Protein AF-A0A7K2NNB6-F1 (afdb_monomer_lite)

pLDDT: mean 84.9, std 12.42, range [44.25, 97.81]

Radius of gyration: 22.97 Å; chains: 1; bounding box: 55×34×64 Å

Sequence (249 aa):
WLRERLGDHRMDVALAAANAAVHGAGQSPTSLVLDGALRVCQLTEAVARGAAFEVVHDRLCVPGRDSLPAVPALRPPPRTSPAQDYAAHASAGSVAGAAATLLVKHDLAEAAEAVLAGSPKAARYGPAAFHAVLSAALSRTGVLVRDPGRLRQLEMVRTVVLHPSALRVPNAGADPWTEDVLDAARRAGLRVVMVEDPALADFTGLADQVVGAHRPLADVVAELRAEGGVVTVVRPLPGDDGSVSAGLL

Structure (mmCIF, N/CA/C/O backbone):
data_AF-A0A7K2NNB6-F1
#
_entry.id   AF-A0A7K2NNB6-F1
#
loop_
_atom_site.group_PDB
_atom_site.id
_atom_site.type_symbol
_atom_site.label_atom_id
_atom_site.label_alt_id
_atom_site.label_comp_id
_atom_site.label_asym_id
_atom_site.label_entity_id
_atom_site.label_seq_id
_atom_site.pdbx_PDB_ins_code
_atom_site.Cartn_x
_atom_site.Cartn_y
_atom_site.Cartn_z
_atom_site.occupancy
_atom_site.B_iso_or_equiv
_atom_site.auth_seq_id
_atom_site.auth_comp_id
_atom_site.auth_asym_id
_atom_site.auth_atom_id
_atom_site.pdbx_PDB_model_num
ATOM 1 N N . TRP A 1 1 ? 3.490 17.894 22.576 1.00 49.22 1 TRP A N 1
ATOM 2 C CA . TRP A 1 1 ? 3.617 18.118 24.030 1.00 49.22 1 TRP A CA 1
ATOM 3 C C . TRP A 1 1 ? 3.680 16.833 24.865 1.00 49.22 1 TRP A C 1
ATOM 5 O O . TRP A 1 1 ? 4.759 16.490 25.321 1.00 49.22 1 TRP A O 1
ATOM 15 N N . LEU A 1 2 ? 2.590 16.068 25.053 1.00 44.25 2 LEU A N 1
ATOM 16 C CA . LEU A 1 2 ? 2.620 14.827 25.864 1.00 44.25 2 LEU A CA 1
ATOM 17 C C . LEU A 1 2 ? 3.478 13.704 25.235 1.00 44.25 2 LEU A C 1
ATOM 19 O O . LEU A 1 2 ? 4.245 13.054 25.940 1.00 44.25 2 LEU A O 1
ATOM 23 N N . ARG A 1 3 ? 3.416 13.520 23.905 1.00 48.62 3 ARG A N 1
ATOM 24 C CA . ARG A 1 3 ? 4.283 12.573 23.161 1.00 48.62 3 ARG A CA 1
ATOM 25 C C . ARG A 1 3 ? 5.771 12.896 23.292 1.00 48.62 3 ARG A C 1
ATOM 27 O O . ARG A 1 3 ? 6.566 12.006 23.555 1.00 48.62 3 ARG A O 1
ATOM 34 N N . GLU A 1 4 ? 6.121 14.177 23.214 1.00 56.75 4 GLU A N 1
ATOM 35 C CA . GLU A 1 4 ? 7.504 14.663 23.352 1.00 56.75 4 GLU A CA 1
ATOM 36 C C . GLU A 1 4 ? 8.072 14.470 24.768 1.00 56.75 4 GLU A C 1
ATOM 38 O O . GLU A 1 4 ? 9.284 14.456 24.943 1.00 56.75 4 GLU A O 1
ATOM 43 N N . ARG A 1 5 ? 7.214 14.317 25.788 1.00 57.97 5 ARG A N 1
ATOM 44 C CA . ARG A 1 5 ? 7.626 14.179 27.194 1.00 57.97 5 ARG A CA 1
ATOM 45 C C . ARG A 1 5 ? 7.733 12.720 27.658 1.00 57.97 5 ARG A C 1
ATOM 47 O O . ARG A 1 5 ? 8.521 12.433 28.552 1.00 57.97 5 ARG A O 1
ATOM 54 N N . LEU A 1 6 ? 6.925 11.816 27.093 1.00 60.25 6 LEU A N 1
ATOM 55 C CA . LEU A 1 6 ? 6.843 10.407 27.513 1.00 60.25 6 LEU A CA 1
ATOM 56 C C . LEU A 1 6 ? 7.531 9.422 26.555 1.00 60.25 6 LEU A C 1
ATOM 58 O O . LEU A 1 6 ? 7.876 8.325 26.990 1.00 60.25 6 LEU A O 1
ATOM 62 N N . GLY A 1 7 ? 7.771 9.800 25.297 1.00 64.31 7 GLY A N 1
ATOM 63 C CA . GLY A 1 7 ? 8.268 8.896 24.257 1.00 64.31 7 GLY A CA 1
ATOM 64 C C . GLY A 1 7 ? 7.156 8.026 23.658 1.00 64.31 7 GLY A C 1
ATOM 65 O O . GLY A 1 7 ? 6.207 7.643 24.350 1.00 64.31 7 GLY A O 1
ATOM 66 N N . ASP A 1 8 ? 7.271 7.713 22.364 1.00 66.31 8 ASP A N 1
ATOM 67 C CA . ASP A 1 8 ? 6.193 7.105 21.567 1.00 66.31 8 ASP A CA 1
ATOM 68 C C . ASP A 1 8 ? 5.672 5.785 22.154 1.00 66.31 8 ASP A C 1
ATOM 70 O O . ASP A 1 8 ? 4.466 5.618 22.325 1.00 66.31 8 ASP A O 1
ATOM 74 N N . HIS A 1 9 ? 6.560 4.889 22.595 1.00 59.50 9 HIS A N 1
ATOM 75 C CA . HIS A 1 9 ? 6.151 3.601 23.169 1.00 59.50 9 HIS A CA 1
ATOM 76 C C . HIS A 1 9 ? 5.400 3.714 24.501 1.00 59.50 9 HIS A C 1
ATOM 78 O O . HIS A 1 9 ? 4.474 2.946 24.754 1.00 59.50 9 HIS A O 1
ATOM 84 N N . ARG A 1 10 ? 5.755 4.671 25.368 1.00 58.09 10 ARG A N 1
ATOM 85 C CA . ARG A 1 10 ? 5.041 4.867 26.643 1.00 58.09 10 ARG A CA 1
ATOM 86 C C . ARG A 1 10 ? 3.699 5.551 26.425 1.00 58.09 10 ARG A C 1
ATOM 88 O O . ARG A 1 10 ? 2.753 5.273 27.158 1.00 58.09 10 ARG A O 1
ATOM 95 N N . MET A 1 11 ? 3.608 6.410 25.411 1.00 66.88 11 MET A N 1
ATOM 96 C CA . MET A 1 11 ? 2.342 7.007 25.003 1.00 66.88 11 MET A CA 1
ATOM 97 C C . MET A 1 11 ? 1.376 5.952 24.465 1.00 66.88 11 MET A C 1
ATOM 99 O O . MET A 1 11 ? 0.204 5.980 24.829 1.00 66.88 11 MET A O 1
ATOM 103 N N . ASP A 1 12 ? 1.859 5.004 23.661 1.00 69.00 12 ASP A N 1
ATOM 104 C CA . ASP A 1 12 ? 1.033 3.906 23.149 1.00 69.00 12 ASP A CA 1
ATOM 105 C C . ASP A 1 12 ? 0.466 3.043 24.284 1.00 69.00 12 ASP A C 1
ATOM 107 O O . ASP A 1 12 ? -0.724 2.726 24.282 1.00 69.00 12 ASP A O 1
ATOM 111 N N . VAL A 1 13 ? 1.275 2.732 25.302 1.00 74.19 13 VAL A N 1
ATOM 112 C CA . VAL A 1 13 ? 0.822 1.977 26.484 1.00 74.19 13 VAL A CA 1
ATOM 113 C C . VAL A 1 13 ? -0.168 2.784 27.329 1.00 74.19 13 VAL A C 1
ATOM 115 O O . VAL A 1 13 ? -1.187 2.246 27.761 1.00 74.19 13 VAL A O 1
ATOM 118 N N . ALA A 1 14 ? 0.084 4.078 27.541 1.00 72.44 14 ALA A N 1
ATOM 119 C CA . ALA A 1 14 ? -0.824 4.949 28.289 1.00 72.44 14 ALA A CA 1
ATOM 120 C C . ALA A 1 14 ? -2.175 5.117 27.576 1.00 72.44 14 ALA A C 1
ATOM 122 O O . ALA A 1 14 ? -3.224 5.070 28.217 1.00 72.44 14 ALA A O 1
ATOM 123 N N . LEU A 1 15 ? -2.159 5.255 26.248 1.00 68.50 15 LEU A N 1
ATOM 124 C CA . LEU A 1 15 ? -3.366 5.299 25.431 1.00 68.50 15 LEU A CA 1
ATOM 125 C C . LEU A 1 15 ? -4.112 3.969 25.477 1.00 68.50 15 LEU A C 1
ATOM 127 O O . LEU A 1 15 ? -5.324 3.988 25.648 1.00 68.50 15 LEU A O 1
ATOM 131 N N . ALA A 1 16 ? -3.417 2.831 25.394 1.00 69.38 16 ALA A N 1
ATOM 132 C CA . ALA A 1 16 ? -4.039 1.514 25.507 1.00 69.38 16 ALA A CA 1
ATOM 133 C C . ALA A 1 16 ? -4.717 1.312 26.874 1.00 69.38 16 ALA A C 1
ATOM 135 O O . ALA A 1 16 ? -5.866 0.876 26.927 1.00 69.38 16 ALA A O 1
ATOM 136 N N . ALA A 1 17 ? -4.055 1.697 27.971 1.00 70.44 17 ALA A N 1
ATOM 137 C CA . ALA A 1 17 ? -4.613 1.617 29.321 1.00 70.44 17 ALA A CA 1
ATOM 138 C C . ALA A 1 17 ? -5.817 2.555 29.514 1.00 70.44 17 ALA A C 1
ATOM 140 O O . ALA A 1 17 ? -6.830 2.151 30.084 1.00 70.44 17 ALA A O 1
ATOM 141 N N . ALA A 1 18 ? -5.744 3.783 28.993 1.00 63.06 18 ALA A N 1
ATOM 142 C CA . ALA A 1 18 ? -6.854 4.730 29.030 1.00 63.06 18 ALA A CA 1
ATOM 143 C C . ALA A 1 18 ? -8.051 4.234 28.206 1.00 63.06 18 ALA A C 1
ATOM 145 O O . ALA A 1 18 ? -9.183 4.278 28.680 1.00 63.06 18 ALA A O 1
ATOM 146 N N . ASN A 1 19 ? -7.810 3.699 27.006 1.00 57.44 19 ASN A N 1
ATOM 147 C CA . ASN A 1 19 ? -8.861 3.141 26.157 1.00 57.44 19 ASN A CA 1
ATOM 148 C C . ASN A 1 19 ? -9.513 1.918 26.819 1.00 57.44 19 ASN A C 1
ATOM 150 O O . ASN A 1 19 ? -10.733 1.776 26.786 1.00 57.44 19 ASN A O 1
ATOM 154 N N . ALA A 1 20 ? -8.716 1.068 27.473 1.00 63.06 20 ALA A N 1
ATOM 155 C CA . ALA A 1 20 ? -9.208 -0.072 28.237 1.00 63.06 20 ALA A CA 1
ATOM 156 C C . ALA A 1 20 ? -10.061 0.358 29.443 1.00 63.06 20 ALA A C 1
ATOM 158 O O . ALA A 1 20 ? -11.124 -0.216 29.664 1.00 63.06 20 ALA A O 1
ATOM 159 N N . ALA A 1 21 ? -9.651 1.393 30.184 1.00 60.28 21 ALA A N 1
ATOM 160 C CA . ALA A 1 21 ? -10.412 1.921 31.318 1.00 60.28 21 ALA A CA 1
ATOM 161 C C . ALA A 1 21 ? -11.734 2.577 30.879 1.00 60.28 21 ALA A C 1
ATOM 163 O O . ALA A 1 21 ? -12.785 2.302 31.458 1.00 60.28 21 ALA A O 1
ATOM 164 N N . VAL A 1 22 ? -11.702 3.386 29.815 1.00 55.72 22 VAL A N 1
ATOM 165 C CA . VAL A 1 22 ? -12.897 4.037 29.253 1.00 55.72 22 VAL A CA 1
ATOM 166 C C . VAL A 1 22 ? -13.879 3.001 28.695 1.00 55.72 22 VAL A C 1
ATOM 168 O O . VAL A 1 22 ? -15.083 3.117 28.911 1.00 55.72 22 VAL A O 1
ATOM 171 N N . HIS A 1 23 ? -13.391 1.948 28.033 1.00 52.94 23 HIS A N 1
ATOM 172 C CA . HIS A 1 23 ? -14.255 0.894 27.493 1.00 52.94 23 HIS A CA 1
ATOM 173 C C . HIS A 1 23 ? -14.711 -0.140 28.531 1.00 52.94 23 HIS A C 1
ATOM 175 O O . HIS A 1 23 ? -15.787 -0.713 28.366 1.00 52.94 23 HIS A O 1
ATOM 181 N N . GLY A 1 24 ? -13.953 -0.339 29.612 1.00 49.62 24 GLY A N 1
ATOM 182 C CA . GLY A 1 24 ? -14.358 -1.168 30.749 1.00 49.62 24 GLY A CA 1
ATOM 183 C C . GLY A 1 24 ? -15.506 -0.557 31.558 1.00 49.62 24 GLY A C 1
ATOM 184 O O . GLY A 1 24 ? -16.368 -1.287 32.036 1.00 49.62 24 GLY A O 1
ATOM 185 N N . ALA A 1 25 ? -15.565 0.774 31.659 1.00 52.28 25 ALA A N 1
ATOM 186 C CA . ALA A 1 25 ? -16.627 1.479 32.379 1.00 52.28 25 ALA A CA 1
ATOM 187 C C . ALA A 1 25 ? -17.938 1.625 31.575 1.00 52.28 25 ALA A C 1
ATOM 189 O O . ALA A 1 25 ? -19.004 1.743 32.169 1.00 52.28 25 ALA A O 1
ATOM 190 N N . GLY A 1 26 ? -17.874 1.602 30.237 1.00 48.91 26 GLY A N 1
ATOM 191 C CA . GLY A 1 26 ? -19.004 1.925 29.352 1.00 48.91 26 GLY A CA 1
ATOM 192 C C . GLY A 1 26 ? -19.782 0.744 28.757 1.00 48.91 26 GLY A C 1
ATOM 193 O O . GLY A 1 26 ? -20.484 0.951 27.777 1.00 48.91 26 GLY A O 1
ATOM 194 N N . GLN A 1 27 ? -19.606 -0.492 29.248 1.00 51.22 27 GLN A N 1
ATOM 195 C CA . GLN A 1 27 ? -20.309 -1.700 28.758 1.00 51.22 27 GLN A CA 1
ATOM 196 C C . GLN A 1 27 ? -20.383 -1.861 27.216 1.00 51.22 27 GLN A C 1
ATOM 198 O O . GLN A 1 27 ? -21.361 -2.377 26.682 1.00 51.22 27 GLN A O 1
ATOM 203 N N . SER A 1 28 ? -19.339 -1.482 26.468 1.00 58.56 28 SER A N 1
ATOM 204 C CA . SER A 1 28 ? -19.284 -1.698 25.009 1.00 58.56 28 SER A CA 1
ATOM 205 C C . SER A 1 28 ? -18.113 -2.613 24.613 1.00 58.56 28 SER A C 1
ATOM 207 O O . SER A 1 28 ? -17.121 -2.149 24.049 1.00 58.56 28 SER A O 1
ATOM 209 N N . PRO A 1 29 ? -18.206 -3.939 24.862 1.00 65.12 29 PRO A N 1
ATOM 210 C CA . PRO A 1 29 ? -17.119 -4.897 24.606 1.00 65.12 29 PRO A CA 1
ATOM 211 C C . PRO A 1 29 ? -16.657 -4.919 23.142 1.00 65.12 29 PRO A C 1
ATOM 213 O O . PRO A 1 29 ? -15.532 -5.312 22.840 1.00 65.12 29 PRO A O 1
ATOM 216 N N . THR A 1 30 ? -17.496 -4.450 22.219 1.00 69.25 30 THR A N 1
ATOM 217 C CA . THR A 1 30 ? -17.216 -4.421 20.784 1.00 69.25 30 THR A CA 1
ATOM 218 C C . THR A 1 30 ? -15.970 -3.609 20.428 1.00 69.25 30 THR A C 1
ATOM 220 O O . THR A 1 30 ? -15.238 -4.010 19.531 1.00 69.25 30 THR A O 1
ATOM 223 N N . SER A 1 31 ? -15.682 -2.489 21.101 1.00 73.06 31 SER A N 1
ATOM 224 C CA . SER A 1 31 ? -14.473 -1.699 20.797 1.00 73.06 31 SER A CA 1
ATOM 225 C C . SER A 1 31 ? -13.192 -2.402 21.240 1.00 73.06 31 SER A C 1
ATOM 227 O O . SER A 1 31 ? -12.202 -2.357 20.516 1.00 73.06 31 SER A O 1
ATOM 229 N N . LEU A 1 32 ? -13.222 -3.090 22.385 1.00 78.06 32 LEU A N 1
ATOM 230 C CA . LEU A 1 32 ? -12.102 -3.896 22.873 1.00 78.06 32 LEU A CA 1
ATOM 231 C C . LEU A 1 32 ? -11.835 -5.082 21.946 1.00 78.06 32 LEU A C 1
ATOM 233 O O . LEU A 1 32 ? -10.686 -5.347 21.608 1.00 78.06 32 LEU A O 1
ATOM 237 N N . VAL A 1 33 ? -12.892 -5.757 21.487 1.00 82.75 33 VAL A N 1
ATOM 238 C CA . VAL A 1 33 ? -12.779 -6.844 20.505 1.00 82.75 33 VAL A CA 1
ATOM 239 C C . VAL A 1 33 ? -12.209 -6.326 19.183 1.00 82.75 33 VAL A C 1
ATOM 241 O O . VAL A 1 33 ? -11.309 -6.951 18.629 1.00 82.75 33 VAL A O 1
ATOM 244 N N . LEU A 1 34 ? -12.679 -5.174 18.692 1.00 84.50 34 LEU A N 1
ATOM 245 C CA . LEU A 1 34 ? -12.160 -4.555 17.468 1.00 84.50 34 LEU A CA 1
ATOM 246 C C . LEU A 1 34 ? -10.692 -4.138 17.599 1.00 84.50 34 LEU A C 1
ATOM 248 O O . LEU A 1 34 ? -9.916 -4.359 16.670 1.00 84.50 34 LEU A O 1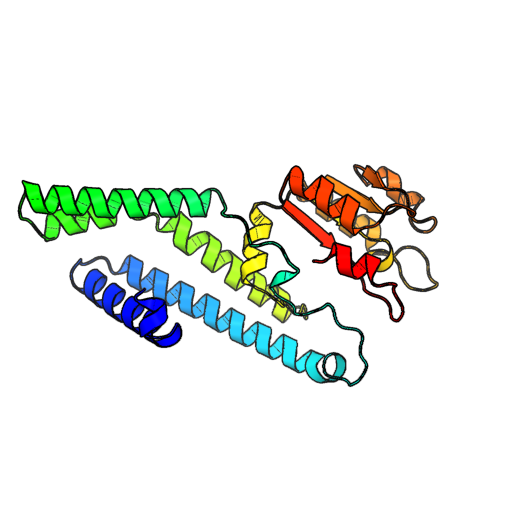
ATOM 252 N N . ASP A 1 35 ? -10.296 -3.560 18.735 1.00 86.25 35 ASP A N 1
ATOM 253 C CA . ASP A 1 35 ? -8.897 -3.210 18.976 1.00 86.25 35 ASP A CA 1
ATOM 254 C C . ASP A 1 35 ? -8.025 -4.464 19.071 1.00 86.25 35 ASP A C 1
ATOM 256 O O . ASP A 1 35 ? -7.031 -4.561 18.357 1.00 86.25 35 ASP A O 1
ATOM 260 N N . GLY A 1 36 ? -8.445 -5.472 19.841 1.00 88.12 36 GLY A N 1
ATOM 261 C CA . GLY A 1 36 ? -7.751 -6.756 19.929 1.00 88.12 36 GLY A CA 1
ATOM 262 C C . GLY A 1 36 ? -7.573 -7.416 18.560 1.00 88.12 36 GLY A C 1
ATOM 263 O O . GLY A 1 36 ? -6.461 -7.805 18.203 1.00 88.12 36 GLY A O 1
ATOM 264 N N . ALA A 1 37 ? -8.633 -7.466 17.749 1.00 89.19 37 ALA A N 1
ATOM 265 C CA . ALA A 1 37 ? -8.575 -7.988 16.386 1.00 89.19 37 ALA A CA 1
ATOM 266 C C . ALA A 1 37 ? -7.593 -7.195 15.508 1.00 89.19 37 ALA A C 1
ATOM 268 O O . ALA A 1 37 ? -6.752 -7.788 14.829 1.00 89.19 37 ALA A O 1
ATOM 269 N N . LEU A 1 38 ? -7.631 -5.860 15.564 1.00 91.56 38 LEU A N 1
ATOM 270 C CA . LEU A 1 38 ? -6.689 -5.017 14.829 1.00 91.56 38 LEU A CA 1
ATOM 271 C C . LEU A 1 38 ? -5.238 -5.260 15.275 1.00 91.56 38 LEU A C 1
ATOM 273 O O . LEU A 1 38 ? -4.349 -5.331 14.425 1.00 91.56 38 LEU A O 1
ATOM 277 N N . ARG A 1 39 ? -4.982 -5.425 16.580 1.00 94.56 39 ARG A N 1
ATOM 278 C CA . ARG A 1 39 ? -3.638 -5.733 17.099 1.00 94.56 39 ARG A CA 1
ATOM 279 C C . ARG A 1 39 ? -3.140 -7.088 16.625 1.00 94.56 39 ARG A C 1
ATOM 281 O O . ARG A 1 39 ? -1.973 -7.194 16.262 1.00 94.56 39 ARG A O 1
ATOM 288 N N . VAL A 1 40 ? -4.012 -8.091 16.537 1.00 92.62 40 VAL A N 1
ATOM 289 C CA . VAL A 1 40 ? -3.672 -9.393 15.944 1.00 92.62 40 VAL A CA 1
ATOM 290 C C . VAL A 1 40 ? -3.311 -9.249 14.462 1.00 92.62 40 VAL A C 1
ATOM 292 O O . VAL A 1 40 ? -2.296 -9.803 14.030 1.00 92.62 40 VAL A O 1
ATOM 295 N N . CYS A 1 41 ? -4.070 -8.470 13.682 1.00 93.56 41 CYS A N 1
ATOM 296 C CA . CYS A 1 41 ? -3.731 -8.199 12.280 1.00 93.56 41 CYS A CA 1
ATOM 297 C C . CYS A 1 41 ? -2.362 -7.515 12.147 1.00 93.56 41 CYS A C 1
ATOM 299 O O . CYS A 1 41 ? -1.541 -7.950 11.344 1.00 93.56 41 CYS A O 1
ATOM 301 N N . GLN A 1 42 ? -2.090 -6.490 12.958 1.00 95.50 42 GLN A N 1
ATOM 302 C CA . GLN A 1 42 ? -0.815 -5.760 12.952 1.00 95.50 42 GLN A CA 1
ATOM 303 C C . GLN A 1 42 ? 0.366 -6.624 13.407 1.00 95.50 42 GLN A C 1
ATOM 305 O O . GLN A 1 42 ? 1.462 -6.507 12.861 1.00 95.50 42 GLN A O 1
ATOM 310 N N . LEU A 1 43 ? 0.155 -7.512 14.381 1.00 96.81 43 LEU A N 1
ATOM 311 C CA . LEU A 1 43 ? 1.166 -8.478 14.802 1.00 96.81 43 LEU A CA 1
ATOM 312 C C . LEU A 1 43 ? 1.480 -9.461 13.669 1.00 96.81 43 LEU A C 1
ATOM 314 O O . LEU A 1 43 ? 2.644 -9.668 13.338 1.00 96.81 43 LEU A O 1
ATOM 318 N N . THR A 1 44 ? 0.444 -10.014 13.035 1.00 95.12 44 THR A N 1
ATOM 319 C CA . THR A 1 44 ? 0.586 -10.929 11.890 1.00 95.12 44 THR A CA 1
ATOM 320 C C . THR A 1 44 ? 1.333 -10.259 10.741 1.00 95.12 44 THR A C 1
ATOM 322 O O . THR A 1 44 ? 2.216 -10.857 10.130 1.00 95.12 44 THR A O 1
ATOM 325 N N . GLU A 1 45 ? 1.006 -8.999 10.466 1.00 96.94 45 GLU A N 1
ATOM 326 C CA . GLU A 1 45 ? 1.707 -8.169 9.496 1.00 96.94 45 GLU A CA 1
ATOM 327 C C . GLU A 1 45 ? 3.189 -8.000 9.844 1.00 96.94 45 GLU A C 1
ATOM 329 O O . GLU A 1 45 ? 4.051 -8.223 8.995 1.00 96.94 45 GLU A O 1
ATOM 334 N N . ALA A 1 46 ? 3.498 -7.623 11.086 1.00 96.88 46 ALA A N 1
ATOM 335 C CA . ALA A 1 46 ? 4.871 -7.416 11.528 1.00 96.88 46 ALA A CA 1
ATOM 336 C C . ALA A 1 46 ? 5.711 -8.696 11.416 1.00 96.88 46 ALA A C 1
ATOM 338 O O . ALA A 1 46 ? 6.832 -8.639 10.911 1.00 96.88 46 ALA A O 1
ATOM 339 N N . VAL A 1 47 ? 5.147 -9.842 11.810 1.00 97.75 47 VAL A N 1
ATOM 340 C CA . VAL A 1 47 ? 5.794 -11.156 11.689 1.00 97.75 47 VAL A CA 1
ATOM 341 C C . VAL A 1 47 ? 6.030 -11.519 10.223 1.00 97.75 47 VAL A C 1
ATOM 343 O O . VAL A 1 47 ? 7.146 -11.880 9.859 1.00 97.75 47 VAL A O 1
ATOM 346 N N . ALA A 1 48 ? 5.016 -11.383 9.362 1.00 97.19 48 ALA A N 1
ATOM 347 C CA . ALA A 1 48 ? 5.140 -11.707 7.940 1.00 97.19 48 ALA A CA 1
ATOM 348 C C . ALA A 1 48 ? 6.200 -10.841 7.244 1.00 97.19 48 ALA A C 1
ATOM 350 O O . ALA A 1 48 ? 6.996 -11.349 6.457 1.00 97.19 48 ALA A O 1
ATOM 351 N N . ARG A 1 49 ? 6.245 -9.543 7.560 1.00 96.69 49 ARG A N 1
ATOM 352 C CA . ARG A 1 49 ? 7.230 -8.608 7.006 1.00 96.69 49 ARG A CA 1
ATOM 353 C C . ARG A 1 49 ? 8.645 -8.906 7.496 1.00 96.69 49 ARG A C 1
ATOM 355 O O . ARG A 1 49 ? 9.577 -8.829 6.704 1.00 96.69 49 ARG A O 1
ATOM 362 N N . GLY A 1 50 ? 8.794 -9.257 8.775 1.00 96.81 50 GLY A N 1
ATOM 363 C CA . GLY A 1 50 ? 10.068 -9.699 9.343 1.00 96.81 50 GLY A CA 1
ATOM 364 C C . GLY A 1 50 ? 10.587 -10.948 8.634 1.00 96.81 50 GLY A C 1
ATOM 365 O O . GLY A 1 50 ? 11.708 -10.945 8.144 1.00 96.81 50 GLY A O 1
ATOM 366 N N . ALA A 1 51 ? 9.737 -11.963 8.464 1.00 96.62 51 ALA A N 1
ATOM 367 C CA . ALA A 1 51 ? 10.091 -13.174 7.725 1.00 96.62 51 ALA A CA 1
ATOM 368 C C . ALA A 1 51 ? 10.460 -12.884 6.258 1.00 96.62 51 ALA A C 1
ATOM 370 O O . ALA A 1 51 ? 11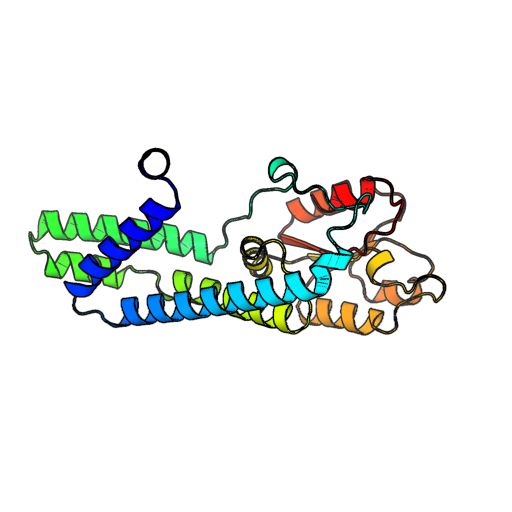.449 -13.413 5.756 1.00 96.62 51 ALA A O 1
ATOM 371 N N . ALA A 1 52 ? 9.708 -12.014 5.576 1.00 96.56 52 ALA A N 1
ATOM 372 C CA . ALA A 1 52 ? 10.029 -11.605 4.211 1.00 96.56 52 ALA A CA 1
ATOM 373 C C . ALA A 1 52 ? 11.382 -10.884 4.128 1.00 96.56 52 ALA A C 1
ATOM 375 O O . ALA A 1 52 ? 12.124 -11.104 3.175 1.00 96.56 52 ALA A O 1
ATOM 376 N N . PHE A 1 53 ? 11.708 -10.046 5.117 1.00 95.81 53 PHE A N 1
ATOM 377 C CA . PHE A 1 53 ? 13.001 -9.376 5.200 1.00 95.81 53 PHE A CA 1
ATOM 378 C C . PHE A 1 53 ? 14.144 -10.363 5.427 1.00 95.81 53 PHE A C 1
ATOM 380 O O . PHE A 1 53 ? 15.112 -10.299 4.682 1.00 95.81 53 PHE A O 1
ATOM 387 N N . GLU A 1 54 ? 14.014 -11.302 6.367 1.00 96.69 54 GLU A N 1
ATOM 388 C CA . GLU A 1 54 ? 15.030 -12.335 6.628 1.00 96.69 54 GLU A CA 1
ATOM 389 C C . GLU A 1 54 ? 15.388 -13.123 5.359 1.00 96.69 54 GLU A C 1
ATOM 391 O O . GLU A 1 54 ? 16.560 -13.309 5.047 1.00 96.69 54 GLU A O 1
ATOM 396 N N . VAL A 1 55 ? 14.392 -13.494 4.545 1.00 95.94 55 VAL A N 1
ATOM 397 C CA . VAL A 1 55 ? 14.609 -14.223 3.278 1.00 95.94 55 VAL A CA 1
ATOM 398 C C . VAL A 1 55 ? 15.478 -13.444 2.282 1.00 95.94 55 VAL A C 1
ATOM 400 O O . VAL A 1 55 ? 16.213 -14.043 1.494 1.00 95.94 55 VAL A O 1
ATOM 403 N N . VAL A 1 56 ? 15.385 -12.114 2.274 1.00 93.38 56 VAL A N 1
ATOM 404 C CA . VAL A 1 56 ? 16.117 -11.258 1.326 1.00 93.38 56 VAL A CA 1
ATOM 405 C C . VAL A 1 56 ? 17.274 -10.497 1.972 1.00 93.38 56 VAL A C 1
ATOM 407 O O . VAL A 1 56 ? 17.996 -9.804 1.254 1.00 93.38 56 VAL A O 1
ATOM 410 N N . HIS A 1 57 ? 17.470 -10.628 3.286 1.00 93.19 57 HIS A N 1
ATOM 411 C CA . HIS A 1 57 ? 18.415 -9.850 4.085 1.00 93.19 57 HIS A CA 1
ATOM 412 C C . HIS A 1 57 ? 19.814 -9.901 3.479 1.00 93.19 57 HIS A C 1
ATOM 414 O O . HIS A 1 57 ? 20.368 -8.863 3.126 1.00 93.19 57 HIS A O 1
ATOM 420 N N . ASP A 1 58 ? 20.328 -11.102 3.224 1.00 92.81 58 ASP A N 1
ATOM 421 C CA . ASP A 1 58 ? 21.689 -11.301 2.712 1.00 92.81 58 ASP A CA 1
ATOM 422 C C . ASP A 1 58 ? 21.880 -10.803 1.277 1.00 92.81 58 ASP A C 1
ATOM 424 O O . ASP A 1 58 ? 23.004 -10.650 0.814 1.00 92.81 58 ASP A O 1
ATOM 428 N N . ARG A 1 59 ? 20.791 -10.528 0.551 1.00 89.31 59 ARG A N 1
ATOM 429 C CA . ARG A 1 59 ? 20.842 -9.905 -0.779 1.00 89.31 59 ARG A CA 1
ATOM 430 C C . ARG A 1 59 ? 20.757 -8.386 -0.699 1.00 89.31 59 ARG A C 1
ATOM 432 O O . ARG A 1 59 ? 21.265 -7.702 -1.587 1.00 89.31 59 ARG A O 1
ATOM 439 N N . LEU A 1 60 ? 20.058 -7.853 0.302 1.00 87.81 60 LEU A N 1
ATOM 440 C CA . LEU A 1 60 ? 19.831 -6.417 0.470 1.00 87.81 60 LEU A CA 1
ATOM 441 C C . LEU A 1 60 ? 20.937 -5.745 1.287 1.00 87.81 60 LEU A C 1
ATOM 443 O O . LEU A 1 60 ? 21.345 -4.638 0.952 1.00 87.81 60 LEU A O 1
ATOM 447 N N . CYS A 1 61 ? 21.433 -6.408 2.326 1.00 89.00 61 CYS A N 1
ATOM 448 C CA . CYS A 1 61 ? 22.392 -5.879 3.292 1.00 89.00 61 CYS A CA 1
ATOM 449 C C . CYS A 1 61 ? 23.845 -6.185 2.895 1.00 89.00 61 CYS A C 1
ATOM 451 O O . CYS A 1 61 ? 24.663 -6.532 3.745 1.00 89.00 61 CYS A O 1
ATOM 453 N N . VAL A 1 62 ? 24.174 -6.069 1.604 1.00 89.25 62 VAL A N 1
ATOM 454 C CA . VAL A 1 62 ? 25.547 -6.259 1.110 1.00 89.25 62 VAL A CA 1
ATOM 455 C C . VAL A 1 62 ? 26.252 -4.913 0.911 1.00 89.25 62 VAL A C 1
ATOM 457 O O . VAL A 1 62 ? 25.622 -3.958 0.441 1.00 89.25 62 VAL A O 1
ATOM 460 N N . PRO A 1 63 ? 27.552 -4.807 1.246 1.00 86.12 63 PRO A N 1
ATOM 461 C CA . PRO A 1 63 ? 28.317 -3.587 1.015 1.00 86.12 63 PRO A CA 1
ATOM 462 C C . PRO A 1 63 ? 28.294 -3.166 -0.457 1.00 86.12 63 PRO A C 1
ATOM 464 O O . PRO A 1 63 ? 28.401 -4.004 -1.349 1.00 86.12 63 PRO A O 1
ATOM 467 N N . GLY A 1 64 ? 28.174 -1.861 -0.709 1.00 77.44 64 GLY A N 1
ATOM 468 C CA . GLY A 1 64 ? 28.230 -1.300 -2.064 1.00 77.44 64 GLY A CA 1
ATOM 469 C C . GLY A 1 64 ? 26.988 -1.544 -2.928 1.00 77.44 64 GLY A C 1
ATOM 470 O O . GLY A 1 64 ? 27.007 -1.198 -4.103 1.00 77.44 64 GLY A O 1
ATOM 471 N N . ARG A 1 65 ? 25.904 -2.115 -2.381 1.00 80.50 65 ARG A N 1
ATOM 472 C CA . ARG A 1 65 ? 24.632 -2.217 -3.103 1.00 80.50 65 ARG A CA 1
ATOM 473 C C . ARG A 1 65 ? 23.953 -0.854 -3.210 1.00 80.50 65 ARG A C 1
ATOM 475 O O . ARG A 1 65 ? 23.563 -0.277 -2.190 1.00 80.50 65 ARG A O 1
ATOM 482 N N . ASP A 1 66 ? 23.677 -0.434 -4.441 1.00 73.69 66 ASP A N 1
ATOM 483 C CA . ASP A 1 66 ? 22.804 0.705 -4.716 1.00 73.69 66 ASP A CA 1
ATOM 484 C C . ASP A 1 66 ? 21.435 0.491 -4.063 1.00 73.69 66 ASP A C 1
ATOM 486 O O . ASP A 1 66 ? 20.702 -0.469 -4.331 1.00 73.69 66 ASP A O 1
ATOM 490 N N . SER A 1 67 ? 21.108 1.387 -3.141 1.00 73.31 67 SER A N 1
ATOM 491 C CA . SER A 1 67 ? 19.862 1.373 -2.389 1.00 73.31 67 SER A CA 1
ATOM 492 C C . SER A 1 67 ? 19.169 2.709 -2.559 1.00 73.31 67 SER A C 1
ATOM 494 O O . SER A 1 67 ? 19.808 3.759 -2.551 1.00 73.31 67 SER A O 1
ATOM 496 N N . LEU A 1 68 ? 17.840 2.679 -2.665 1.00 72.31 68 LEU A N 1
ATOM 497 C CA . LEU A 1 68 ? 17.063 3.912 -2.647 1.00 72.31 68 LEU A CA 1
ATOM 498 C C . LEU A 1 68 ? 17.323 4.643 -1.319 1.00 72.31 68 LEU A C 1
ATOM 500 O O . LEU A 1 68 ? 17.247 3.993 -0.265 1.00 72.31 68 LEU A O 1
ATOM 504 N N . PRO A 1 69 ? 17.621 5.957 -1.346 1.00 63.12 69 PRO A N 1
ATOM 505 C CA . PRO A 1 69 ? 17.906 6.721 -0.142 1.00 63.12 69 PRO A CA 1
ATOM 506 C C . PRO A 1 69 ? 16.792 6.525 0.884 1.00 63.12 69 PRO A C 1
ATOM 508 O O . PRO A 1 69 ? 15.624 6.802 0.622 1.00 63.12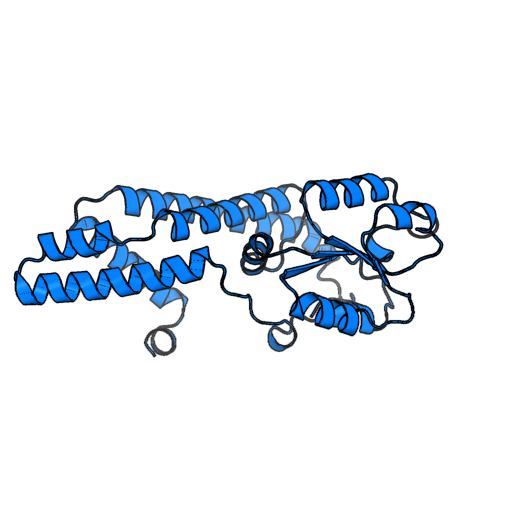 69 PRO A O 1
ATOM 511 N N . ALA A 1 70 ? 17.149 6.062 2.081 1.00 58.91 70 ALA A N 1
ATOM 512 C CA . ALA A 1 70 ? 16.208 5.910 3.187 1.00 58.91 70 ALA A CA 1
ATOM 513 C C . ALA A 1 70 ? 15.928 7.246 3.897 1.00 58.91 70 ALA A C 1
ATOM 515 O O . ALA A 1 70 ? 15.548 7.241 5.062 1.00 58.91 70 ALA A O 1
ATOM 516 N N . VAL A 1 71 ? 16.165 8.384 3.235 1.00 60.56 71 VAL A N 1
ATOM 517 C CA . VAL A 1 71 ? 16.047 9.712 3.839 1.00 60.56 71 VAL A CA 1
ATOM 518 C C . VAL A 1 71 ? 14.563 10.089 3.867 1.00 60.56 71 VAL A C 1
ATOM 520 O O . VAL A 1 71 ? 13.999 10.394 2.815 1.00 60.56 71 VAL A O 1
ATOM 523 N N . PRO A 1 72 ? 13.897 10.104 5.037 1.00 57.22 72 PRO A N 1
ATOM 524 C CA . PRO A 1 72 ? 12.458 10.359 5.102 1.00 57.22 72 PRO A CA 1
ATOM 525 C C . PRO A 1 72 ? 12.084 11.757 4.590 1.00 57.22 72 PRO A C 1
ATOM 527 O O . PRO A 1 72 ? 10.987 11.939 4.078 1.00 57.22 72 PRO A O 1
ATOM 530 N N . ALA A 1 73 ? 13.013 12.718 4.679 1.00 57.88 73 ALA A N 1
ATOM 531 C CA . ALA A 1 73 ? 12.837 14.091 4.204 1.00 57.88 73 ALA A CA 1
ATOM 532 C C . ALA A 1 73 ? 12.728 14.215 2.675 1.00 57.88 73 ALA A C 1
ATOM 534 O O . ALA A 1 73 ? 12.217 15.216 2.185 1.00 57.88 73 ALA A O 1
ATOM 535 N N . LEU A 1 74 ? 13.195 13.211 1.927 1.00 67.38 74 LEU A N 1
ATOM 536 C CA . LEU A 1 74 ? 13.145 13.214 0.467 1.00 67.38 74 LEU A CA 1
ATOM 537 C C . LEU A 1 74 ? 11.782 12.761 -0.074 1.00 67.38 74 LEU A C 1
ATOM 539 O O . LEU A 1 74 ? 11.455 13.092 -1.205 1.00 67.38 74 LEU A O 1
ATOM 543 N N . ARG A 1 75 ? 10.965 12.050 0.719 1.00 73.62 75 ARG A N 1
ATOM 544 C CA . ARG A 1 75 ? 9.670 11.532 0.264 1.00 73.62 75 ARG A CA 1
ATOM 545 C C . ARG A 1 75 ? 8.507 12.330 0.855 1.00 73.62 75 ARG A C 1
ATOM 547 O O . ARG A 1 75 ? 8.414 12.409 2.081 1.00 73.62 75 ARG A O 1
ATOM 554 N N . PRO A 1 76 ? 7.547 12.827 0.051 1.00 77.38 76 PRO A N 1
ATOM 555 C CA . PRO A 1 76 ? 6.433 13.600 0.575 1.00 77.38 76 PRO A CA 1
ATOM 556 C C . PRO A 1 76 ? 5.632 12.881 1.658 1.00 77.38 76 PRO A C 1
ATOM 558 O O . PRO A 1 76 ? 5.509 11.638 1.637 1.00 77.38 76 PRO A O 1
ATOM 561 N N . PRO A 1 77 ? 5.085 13.661 2.609 1.00 81.06 77 PRO A N 1
ATOM 562 C CA . PRO A 1 77 ? 4.268 13.116 3.674 1.00 81.06 77 PRO A CA 1
ATOM 563 C C . PRO A 1 77 ? 3.044 12.398 3.082 1.00 81.06 77 PRO A C 1
ATOM 565 O O . PRO A 1 77 ? 2.508 12.833 2.057 1.00 81.06 77 PRO A O 1
ATOM 568 N N . PRO A 1 78 ? 2.597 11.288 3.695 1.00 82.69 78 PRO A N 1
ATOM 569 C CA . PRO A 1 78 ? 1.337 10.656 3.329 1.00 82.69 78 PRO A CA 1
ATOM 570 C C . PRO A 1 78 ? 0.184 11.663 3.408 1.00 82.69 78 PRO A C 1
ATOM 572 O O . PRO A 1 78 ? 0.126 12.475 4.331 1.00 82.69 78 PRO A O 1
ATOM 575 N N . ARG A 1 79 ? -0.739 11.598 2.451 1.00 86.06 79 ARG A N 1
ATOM 576 C CA . ARG A 1 79 ? -1.958 12.408 2.455 1.00 86.06 79 ARG A CA 1
ATOM 577 C C . ARG A 1 79 ? -2.975 11.816 3.419 1.00 86.06 79 ARG A C 1
ATOM 579 O O . ARG A 1 79 ? -2.958 10.609 3.676 1.00 86.06 79 ARG A O 1
ATOM 586 N N . THR A 1 80 ? -3.862 12.658 3.930 1.00 86.94 80 THR A N 1
ATOM 587 C CA . THR A 1 80 ? -5.046 12.195 4.647 1.00 86.94 80 THR A CA 1
ATOM 588 C C . THR A 1 80 ? -6.091 11.723 3.647 1.00 86.94 80 THR A C 1
ATOM 590 O O . THR A 1 80 ? -6.328 12.372 2.628 1.00 86.94 80 THR A O 1
ATOM 593 N N . SER A 1 81 ? -6.684 10.560 3.907 1.00 86.88 81 SER A N 1
ATOM 594 C CA . SER A 1 81 ? -7.793 10.070 3.095 1.00 86.88 81 SER A CA 1
ATOM 595 C C . SER A 1 81 ? -9.136 10.608 3.587 1.00 86.88 81 SER A C 1
ATOM 597 O O . SER A 1 81 ? -9.265 10.946 4.767 1.00 86.88 81 SER A O 1
ATOM 599 N N . PRO A 1 82 ? -10.178 10.633 2.735 1.00 85.56 82 PRO A N 1
ATOM 600 C CA . PRO A 1 82 ? -11.509 11.081 3.144 1.00 85.56 82 PRO A CA 1
ATOM 601 C C . PRO A 1 82 ? -12.054 10.333 4.371 1.00 85.56 82 PRO A C 1
ATOM 603 O O . PRO A 1 82 ? -12.710 10.929 5.224 1.00 85.56 82 PRO A O 1
ATOM 606 N N . ALA A 1 83 ? -11.747 9.037 4.501 1.00 84.88 83 ALA A N 1
ATOM 607 C CA . ALA A 1 83 ? -12.125 8.245 5.668 1.00 84.88 83 ALA A CA 1
ATOM 608 C C . ALA A 1 83 ? -11.395 8.705 6.943 1.00 84.88 83 ALA A C 1
ATOM 610 O O . ALA A 1 83 ? -12.000 8.755 8.016 1.00 84.88 83 ALA A O 1
ATOM 611 N N . GLN A 1 84 ? -10.114 9.075 6.836 1.00 87.62 84 GLN A N 1
ATOM 612 C CA . GLN A 1 84 ? -9.341 9.628 7.950 1.00 87.62 84 GLN A CA 1
ATOM 613 C C . GLN A 1 84 ? -9.833 11.018 8.350 1.00 87.62 84 GLN A C 1
ATOM 615 O O . GLN A 1 84 ? -9.988 11.276 9.545 1.00 87.62 84 GLN A O 1
ATOM 620 N N . ASP A 1 85 ? -10.133 11.878 7.376 1.00 90.06 85 ASP A N 1
ATOM 621 C CA . ASP A 1 85 ? -10.685 13.207 7.631 1.00 90.06 85 ASP A CA 1
ATOM 622 C C . ASP A 1 85 ? -12.050 13.095 8.310 1.00 90.06 85 ASP A C 1
ATOM 624 O O . ASP A 1 85 ? -12.269 13.709 9.356 1.00 90.06 85 ASP A O 1
ATOM 628 N N . TYR A 1 86 ? -12.947 12.245 7.801 1.00 89.19 86 TYR A N 1
ATOM 629 C CA . TYR A 1 86 ? -14.217 11.951 8.465 1.00 89.19 86 TYR A CA 1
ATOM 630 C C . TYR A 1 86 ? -13.999 11.447 9.895 1.00 89.19 86 TYR A C 1
ATOM 632 O O . TYR A 1 86 ? -14.617 11.954 10.831 1.00 89.19 86 TYR A O 1
ATOM 640 N N . ALA A 1 87 ? -13.087 10.491 10.096 1.00 89.50 87 ALA A N 1
ATOM 641 C CA . ALA A 1 87 ? -12.811 9.953 11.420 1.00 89.50 87 ALA A CA 1
ATOM 642 C C . ALA A 1 87 ? -12.272 11.020 12.388 1.00 89.50 87 ALA A C 1
ATOM 644 O O . ALA A 1 87 ? -12.613 10.990 13.574 1.00 89.50 87 ALA A O 1
ATOM 645 N N . ALA A 1 88 ? -11.458 11.966 11.915 1.00 89.06 88 ALA A N 1
ATOM 646 C CA . ALA A 1 88 ? -10.963 13.080 12.717 1.00 89.06 88 ALA A CA 1
ATOM 647 C C . ALA A 1 88 ? -12.106 14.017 13.141 1.00 89.06 88 ALA A C 1
ATOM 649 O O . ALA A 1 88 ? -12.264 14.279 14.336 1.00 89.06 88 ALA A O 1
ATOM 650 N N . HIS A 1 89 ? -12.949 14.438 12.194 1.00 89.88 89 HIS A N 1
ATOM 651 C CA . HIS A 1 89 ? -14.089 15.318 12.464 1.00 89.88 89 HIS A CA 1
ATOM 652 C C . HIS A 1 89 ? -15.131 14.653 13.369 1.00 89.88 89 HIS A C 1
ATOM 654 O O . HIS A 1 89 ? -15.565 15.253 14.350 1.00 89.88 89 HIS A O 1
ATOM 660 N N . ALA A 1 90 ? -15.484 13.394 13.102 1.00 89.56 90 ALA A N 1
ATOM 661 C CA . ALA A 1 90 ? -16.429 12.638 13.917 1.00 89.56 90 ALA A CA 1
ATOM 662 C C . ALA A 1 90 ? -15.904 12.435 15.345 1.00 89.56 90 ALA A C 1
ATOM 664 O O . ALA A 1 90 ? -16.643 12.627 16.308 1.00 89.56 90 ALA A O 1
ATOM 665 N N . SER A 1 91 ? -14.607 12.140 15.509 1.00 86.88 91 SER A N 1
ATOM 666 C CA . SER A 1 91 ? -13.991 12.038 16.841 1.00 86.88 91 SER A CA 1
ATOM 667 C C . SER A 1 91 ? -14.053 13.371 17.595 1.00 86.88 91 SER A C 1
ATOM 669 O O . SER A 1 91 ? -14.428 13.391 18.765 1.00 86.88 91 SER A O 1
ATOM 671 N N . ALA A 1 92 ? -13.717 14.483 16.933 1.00 88.19 92 ALA A N 1
ATOM 672 C CA . ALA A 1 92 ? -13.762 15.814 17.538 1.00 88.19 92 ALA A CA 1
ATOM 673 C C . ALA A 1 92 ? -15.193 16.211 17.938 1.00 88.19 92 ALA A C 1
ATOM 675 O O . ALA A 1 92 ? -15.418 16.645 19.068 1.00 88.19 92 ALA A O 1
ATOM 676 N N . GLY A 1 93 ? -16.164 15.986 17.049 1.00 88.44 93 GLY A N 1
ATOM 677 C CA . GLY A 1 93 ? -17.582 16.228 17.315 1.00 88.44 93 GLY A CA 1
ATOM 678 C C . GLY A 1 93 ? -18.121 15.382 18.470 1.00 88.44 93 GLY A C 1
ATOM 679 O O . GLY A 1 93 ? -18.844 15.899 19.315 1.00 88.44 93 GLY A O 1
ATOM 680 N N . SER A 1 94 ? -17.704 14.116 18.566 1.00 86.50 94 SER A N 1
ATOM 681 C CA . SER A 1 94 ? -18.096 13.213 19.661 1.00 86.50 94 SER A CA 1
ATOM 682 C C . SER A 1 94 ? -17.621 13.714 21.021 1.00 86.50 94 SER A C 1
ATOM 684 O O . SER A 1 94 ? -18.388 13.738 21.978 1.00 86.50 94 SER A O 1
ATOM 686 N N . VAL A 1 95 ? -16.358 14.145 21.113 1.00 88.94 95 VAL A N 1
ATOM 687 C CA . VAL A 1 95 ? -15.785 14.675 22.360 1.00 88.94 95 VAL A CA 1
ATOM 688 C C . VAL A 1 95 ? -16.473 15.979 22.760 1.00 88.94 95 VAL A C 1
ATOM 690 O O . VAL A 1 95 ? -16.821 16.152 23.927 1.00 88.94 95 VAL A O 1
ATOM 693 N N . ALA A 1 96 ? -16.717 16.875 21.800 1.00 90.19 96 ALA A N 1
ATOM 694 C CA . ALA A 1 96 ? -17.433 18.121 22.055 1.00 90.19 96 ALA A CA 1
ATOM 695 C C . ALA A 1 96 ? -18.878 17.867 22.523 1.00 90.19 96 ALA A C 1
ATOM 697 O O . ALA A 1 96 ? -19.316 18.450 23.514 1.00 90.19 96 ALA A O 1
ATOM 698 N N . GLY A 1 97 ? -19.597 16.957 21.858 1.00 87.44 97 GLY A N 1
ATOM 699 C CA . GLY A 1 97 ? -20.960 16.568 22.226 1.00 87.44 97 GLY A CA 1
ATOM 700 C C . GLY A 1 97 ? -21.038 15.915 23.605 1.00 87.44 97 GLY A C 1
ATOM 701 O O . GLY A 1 97 ? -21.934 16.229 24.388 1.00 87.44 97 GLY A O 1
ATOM 702 N N . ALA A 1 98 ? -20.066 15.073 23.951 1.00 88.12 98 ALA A N 1
ATOM 703 C CA . ALA A 1 98 ? -19.970 14.471 25.275 1.00 88.12 98 ALA A CA 1
ATOM 704 C C . ALA A 1 98 ? -19.692 15.505 26.370 1.00 88.12 98 ALA A C 1
ATOM 706 O O . ALA A 1 98 ? -20.344 15.476 27.411 1.00 88.12 98 ALA A O 1
ATOM 707 N N . ALA A 1 99 ? -18.787 16.460 26.127 1.00 90.12 99 ALA A N 1
ATOM 708 C CA . ALA A 1 99 ? -18.526 17.552 27.062 1.00 90.12 99 ALA A CA 1
ATOM 709 C C . ALA A 1 99 ? -19.777 18.417 27.283 1.00 90.12 99 ALA A C 1
ATOM 711 O O . ALA A 1 99 ? -20.115 18.722 28.423 1.00 90.12 99 ALA A O 1
ATOM 712 N N . ALA A 1 100 ? -20.507 18.754 26.216 1.00 90.06 100 ALA A N 1
ATOM 713 C CA . ALA A 1 100 ? -21.771 19.479 26.319 1.00 90.06 100 ALA A CA 1
ATOM 714 C C . ALA A 1 100 ? -22.836 18.677 27.089 1.00 90.06 100 ALA A C 1
ATOM 716 O O . ALA A 1 100 ? -23.501 19.224 27.965 1.00 90.06 100 ALA A O 1
ATOM 717 N N . THR A 1 101 ? -22.958 17.375 26.814 1.00 88.25 101 THR A N 1
ATOM 718 C CA . THR A 1 101 ? -23.887 16.478 27.524 1.00 88.25 101 THR A CA 1
ATOM 719 C C . THR A 1 101 ? -23.556 16.421 29.012 1.00 88.25 101 THR A C 1
ATOM 721 O O . THR A 1 101 ? -24.448 16.578 29.840 1.00 88.25 101 THR A O 1
ATOM 724 N N . LEU A 1 102 ? -22.273 16.298 29.362 1.00 90.00 102 LEU A N 1
ATOM 725 C CA . LEU A 1 102 ? -21.822 16.293 30.750 1.00 90.00 102 LEU A CA 1
ATOM 726 C C . LEU A 1 102 ? -22.070 17.638 31.451 1.00 90.00 102 LEU A C 1
ATOM 728 O O . LEU A 1 102 ? -22.456 17.653 32.615 1.00 90.00 102 LEU A O 1
ATOM 732 N N . LEU A 1 103 ? -21.869 18.762 30.759 1.00 93.50 103 LEU A N 1
ATOM 733 C CA . LEU A 1 103 ? -22.101 20.101 31.313 1.00 93.50 103 LEU A CA 1
ATOM 734 C C . LEU A 1 103 ? -23.584 20.405 31.538 1.00 93.50 103 LEU A C 1
ATOM 736 O O . LEU A 1 103 ? -23.912 21.103 32.490 1.00 93.50 103 LEU A O 1
ATOM 740 N N . VAL A 1 104 ? -24.466 19.919 30.661 1.00 93.62 104 VAL A N 1
ATOM 741 C CA . VAL A 1 104 ? -25.907 20.207 30.724 1.00 93.62 104 VAL A CA 1
ATOM 742 C C . VAL A 1 104 ? -26.643 19.210 31.612 1.00 93.62 104 VAL A C 1
ATOM 744 O O . VAL A 1 104 ? -27.511 19.603 32.386 1.00 93.62 104 VAL A O 1
ATOM 747 N N . LYS A 1 105 ? -26.328 17.919 31.482 1.00 89.62 105 LYS A N 1
ATOM 748 C CA . LYS A 1 105 ? -27.066 16.839 32.148 1.00 89.62 105 LYS A CA 1
ATOM 749 C C . LYS A 1 105 ? -26.386 16.335 33.415 1.00 89.62 105 LYS A C 1
ATOM 751 O O . LYS A 1 105 ? -27.042 15.691 34.222 1.00 89.62 105 LYS A O 1
ATOM 756 N N . HIS A 1 106 ? -25.098 16.635 33.602 1.00 89.62 106 HIS A N 1
ATOM 757 C CA . HIS A 1 106 ? -24.293 16.154 34.731 1.00 89.62 106 HIS A CA 1
ATOM 758 C C . HIS A 1 106 ? -24.302 14.624 34.900 1.00 89.62 106 HIS A C 1
ATOM 760 O O . HIS A 1 106 ? -24.056 14.116 35.992 1.00 89.62 106 HIS A O 1
ATOM 766 N N . ASP A 1 107 ? -24.531 13.894 33.804 1.00 86.44 107 ASP A N 1
ATOM 767 C CA . ASP A 1 107 ? -24.568 12.434 33.768 1.00 86.44 107 ASP A CA 1
ATOM 768 C C . ASP A 1 107 ? -23.404 11.891 32.926 1.00 86.44 107 ASP A C 1
ATOM 770 O O . ASP A 1 107 ? -23.262 12.181 31.733 1.00 86.44 107 ASP A O 1
ATOM 774 N N . LEU A 1 108 ? -22.550 11.096 33.572 1.00 84.81 108 LEU A N 1
ATOM 775 C CA . LEU A 1 108 ? -21.405 10.449 32.938 1.00 84.81 108 LEU A CA 1
ATOM 776 C C . LEU A 1 108 ? -21.813 9.319 31.986 1.00 84.81 108 LEU A C 1
ATOM 778 O O . LEU A 1 108 ? -21.133 9.120 30.979 1.00 84.81 108 LEU A O 1
ATOM 782 N N . ALA A 1 109 ? -22.891 8.588 32.276 1.00 79.50 109 ALA A N 1
ATOM 783 C CA . ALA A 1 109 ? -23.376 7.516 31.412 1.00 79.50 109 ALA A CA 1
ATOM 784 C C . ALA A 1 109 ? -23.909 8.094 30.097 1.00 79.50 109 ALA A C 1
ATOM 786 O O . ALA A 1 109 ? -23.567 7.621 29.015 1.00 79.50 109 ALA A O 1
ATOM 787 N N . GLU A 1 110 ? -24.663 9.187 30.174 1.00 80.12 110 GLU A N 1
ATOM 788 C CA . GLU A 1 110 ? -25.222 9.834 28.989 1.00 80.12 110 GLU A CA 1
ATOM 789 C C . GLU A 1 110 ? -24.150 10.553 28.151 1.00 80.12 110 GLU A C 1
ATOM 791 O O . GLU A 1 110 ? -24.186 10.529 26.919 1.00 80.12 110 GLU A O 1
ATOM 796 N N . ALA A 1 111 ? -23.127 11.118 28.802 1.00 82.69 111 ALA A N 1
ATOM 797 C CA . ALA A 1 111 ? -21.941 11.621 28.113 1.00 82.69 111 ALA A CA 1
ATOM 798 C C . ALA A 1 111 ? -21.152 10.496 27.412 1.00 82.69 111 ALA A C 1
ATOM 800 O O . ALA A 1 111 ? -20.643 10.705 26.309 1.00 82.69 111 ALA A O 1
ATOM 801 N N . ALA A 1 112 ? -21.066 9.302 28.010 1.00 79.56 112 ALA A N 1
ATOM 802 C CA . ALA A 1 112 ? -20.419 8.143 27.394 1.00 79.56 112 ALA A CA 1
ATOM 803 C C . ALA A 1 112 ? -21.186 7.645 26.157 1.00 79.56 112 ALA A C 1
ATOM 805 O O . ALA A 1 112 ? -20.564 7.392 25.122 1.00 79.56 112 ALA A O 1
ATOM 806 N N . GLU A 1 113 ? -22.518 7.588 26.218 1.00 80.69 113 GLU A N 1
ATOM 807 C CA . GLU A 1 113 ? -23.360 7.281 25.054 1.00 80.69 113 GLU A CA 1
ATOM 808 C C . GLU A 1 113 ? -23.152 8.292 23.919 1.00 80.69 113 GLU A C 1
ATOM 810 O O . GLU A 1 113 ? -23.007 7.899 22.761 1.00 80.69 113 GLU A O 1
ATOM 815 N N . ALA A 1 114 ? -23.015 9.585 24.234 1.00 82.88 114 ALA A N 1
ATOM 816 C CA . ALA A 1 114 ? -22.710 10.610 23.234 1.00 82.88 114 ALA A CA 1
ATOM 817 C C . ALA A 1 114 ? -21.357 10.372 22.529 1.00 82.88 114 ALA A C 1
ATOM 819 O O . ALA A 1 114 ? -21.254 10.539 21.310 1.00 82.88 114 ALA A O 1
ATOM 820 N N . VAL A 1 115 ? -20.325 9.925 23.260 1.00 82.06 115 VAL A N 1
ATOM 821 C CA . VAL A 1 115 ? -19.037 9.526 22.657 1.00 82.06 115 VAL A CA 1
ATOM 822 C C . VAL A 1 115 ? -19.202 8.297 21.762 1.00 82.06 115 VAL A C 1
ATOM 824 O O . VAL A 1 115 ? -18.649 8.250 20.660 1.00 82.06 115 VAL A O 1
ATOM 827 N N . LEU A 1 116 ? -19.922 7.278 22.235 1.00 80.69 116 LEU A N 1
ATOM 828 C CA . LEU A 1 116 ? -20.092 6.018 21.513 1.00 80.69 116 LEU A CA 1
ATOM 829 C C . LEU A 1 116 ? -20.901 6.203 20.227 1.00 80.69 116 LEU A C 1
ATOM 831 O O . LEU A 1 116 ? -20.524 5.626 19.204 1.00 80.69 116 LEU A O 1
ATOM 835 N N . ALA A 1 117 ? -21.943 7.035 20.266 1.00 82.62 117 ALA A N 1
ATOM 836 C CA . ALA A 1 117 ? -22.807 7.343 19.132 1.00 82.62 117 ALA A CA 1
ATOM 837 C C . ALA A 1 117 ? -22.061 8.052 17.991 1.00 82.62 117 ALA A C 1
ATOM 839 O O . ALA A 1 117 ? -22.311 7.765 16.823 1.00 82.62 117 ALA A O 1
ATOM 840 N N . GLY A 1 118 ? -21.120 8.945 18.310 1.00 81.25 118 GLY A N 1
ATOM 841 C CA . GLY A 1 118 ? -20.328 9.656 17.301 1.00 81.25 118 GLY A CA 1
ATOM 842 C C . GLY A 1 118 ? -19.030 8.946 16.882 1.00 81.25 118 GLY A C 1
ATOM 843 O O . GLY A 1 118 ? -18.307 9.434 16.010 1.00 81.25 118 GLY A O 1
ATOM 844 N N . SER A 1 119 ? -18.709 7.793 17.480 1.00 81.06 119 SER A N 1
ATOM 845 C CA . SER A 1 119 ? -17.446 7.092 17.240 1.00 81.06 119 SER A CA 1
ATOM 846 C C . SER A 1 119 ? -17.359 6.527 15.808 1.00 81.06 119 SER A C 1
ATOM 848 O O . SER A 1 119 ? -18.117 5.618 15.454 1.00 81.06 119 SER A O 1
ATOM 850 N N . PRO A 1 120 ? -16.383 6.956 14.982 1.00 86.69 120 PRO A N 1
ATOM 851 C CA . PRO A 1 120 ? -16.255 6.528 13.587 1.00 86.69 120 PRO A CA 1
ATOM 852 C C . PRO A 1 120 ? -15.538 5.171 13.479 1.00 86.69 120 PRO A C 1
ATOM 854 O O . PRO A 1 120 ? -14.490 5.045 12.840 1.00 86.69 120 PRO A O 1
ATOM 857 N N . LYS A 1 121 ? -16.069 4.135 14.144 1.00 85.19 121 LYS A N 1
ATOM 858 C CA . LYS A 1 121 ? -15.408 2.824 14.297 1.00 85.19 121 LYS A CA 1
ATOM 859 C C . LYS A 1 121 ? -15.055 2.201 12.945 1.00 85.19 121 LYS A C 1
ATOM 861 O O . LYS A 1 121 ? -13.909 1.815 12.744 1.00 85.19 121 LYS A O 1
ATOM 866 N N . ALA A 1 122 ? -15.990 2.164 11.997 1.00 86.06 122 ALA A N 1
ATOM 867 C CA . ALA A 1 122 ? -15.738 1.591 10.673 1.00 86.06 122 ALA A CA 1
ATOM 868 C C . ALA A 1 122 ? -14.614 2.328 9.922 1.00 86.06 122 ALA A C 1
ATOM 870 O O . ALA A 1 122 ? -13.686 1.690 9.428 1.00 86.06 122 ALA A O 1
ATOM 871 N N . ALA A 1 123 ? -14.646 3.666 9.922 1.00 86.94 123 ALA A N 1
ATOM 872 C CA . ALA A 1 123 ? -13.632 4.495 9.269 1.00 86.94 123 ALA A CA 1
ATOM 873 C C . ALA A 1 123 ? -12.245 4.3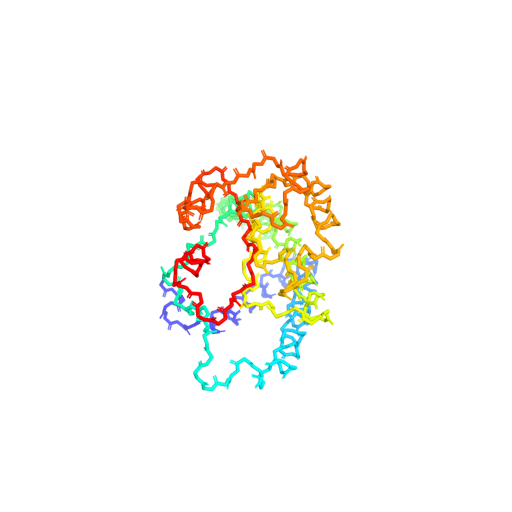91 9.934 1.00 86.94 123 ALA A C 1
ATOM 875 O O . ALA A 1 123 ? -11.229 4.605 9.280 1.00 86.94 123 ALA A O 1
ATOM 876 N N . ARG A 1 124 ? -12.185 4.029 11.224 1.00 83.56 124 ARG A N 1
ATOM 877 C CA . ARG A 1 124 ? -10.929 3.788 11.950 1.00 83.56 124 ARG A CA 1
ATOM 878 C C . ARG A 1 124 ? -10.379 2.374 11.762 1.00 83.56 124 ARG A C 1
ATOM 880 O O . ARG A 1 124 ? -9.203 2.221 11.439 1.00 83.56 124 ARG A O 1
ATOM 887 N N . TYR A 1 125 ? -11.194 1.350 12.013 1.00 87.94 125 TYR A N 1
ATOM 888 C CA . TYR A 1 125 ? -10.731 -0.039 12.081 1.00 87.94 125 TYR A CA 1
ATOM 889 C C . TYR A 1 125 ? -10.675 -0.713 10.709 1.00 87.94 125 TYR A C 1
ATOM 891 O O . TYR A 1 125 ? -9.745 -1.475 10.462 1.00 87.94 125 TYR A O 1
ATOM 899 N N . GLY A 1 126 ? -11.621 -0.418 9.811 1.00 89.12 126 GLY A N 1
ATOM 900 C CA . GLY A 1 126 ? -11.736 -1.078 8.507 1.00 89.12 126 GLY A CA 1
ATOM 901 C C . GLY A 1 126 ? -10.484 -0.907 7.642 1.00 89.12 126 GLY A C 1
ATOM 902 O O . GLY A 1 126 ? -9.809 -1.903 7.371 1.00 89.12 126 GLY A O 1
ATOM 903 N N . PRO A 1 127 ? -10.108 0.333 7.271 1.00 89.19 127 PRO A N 1
ATOM 904 C CA . PRO A 1 127 ? -8.897 0.578 6.490 1.00 89.19 127 PRO A CA 1
ATOM 905 C C . PRO A 1 127 ? -7.642 0.043 7.188 1.00 89.19 127 PRO A C 1
ATOM 907 O O . PRO A 1 127 ? -6.819 -0.631 6.574 1.00 89.19 127 PRO A O 1
ATOM 910 N N . ALA A 1 128 ? -7.505 0.261 8.500 1.00 89.44 128 ALA A N 1
ATOM 911 C CA . ALA A 1 128 ? -6.338 -0.196 9.251 1.00 89.44 128 ALA A CA 1
ATOM 912 C C . ALA A 1 128 ? -6.167 -1.727 9.217 1.00 89.44 128 ALA A C 1
ATOM 914 O O . ALA A 1 128 ? -5.051 -2.206 9.011 1.00 89.44 128 ALA A O 1
ATOM 915 N N . ALA A 1 129 ? -7.255 -2.485 9.379 1.00 92.00 129 ALA A N 1
ATOM 916 C CA . ALA A 1 129 ? -7.237 -3.941 9.290 1.00 92.00 129 ALA A CA 1
ATOM 917 C C . ALA A 1 129 ? -6.949 -4.412 7.858 1.00 92.00 129 ALA A C 1
ATOM 919 O O . ALA A 1 129 ? -6.101 -5.284 7.667 1.00 92.00 129 ALA A O 1
ATOM 920 N N . PHE A 1 130 ? -7.584 -3.798 6.852 1.00 92.88 130 PHE A N 1
ATOM 921 C CA . PHE A 1 130 ? -7.335 -4.105 5.442 1.00 92.88 130 PHE A CA 1
ATOM 922 C C . PHE A 1 130 ? -5.856 -3.936 5.079 1.00 92.88 130 PHE A C 1
ATOM 924 O O . PHE A 1 130 ? -5.254 -4.855 4.527 1.00 92.88 130 PHE A O 1
ATOM 931 N N . HIS A 1 131 ? -5.239 -2.808 5.440 1.00 93.44 131 HIS A N 1
ATOM 932 C CA . HIS A 1 131 ? -3.829 -2.562 5.131 1.00 93.44 131 HIS A CA 1
ATOM 933 C C . HIS A 1 131 ? -2.890 -3.530 5.854 1.00 93.44 131 HIS A C 1
ATOM 935 O O . HIS A 1 131 ? -1.915 -3.974 5.248 1.00 93.44 131 HIS A O 1
ATOM 941 N N . ALA A 1 132 ? -3.196 -3.905 7.100 1.00 94.94 132 ALA A N 1
ATOM 942 C CA . ALA A 1 132 ? -2.408 -4.896 7.826 1.00 94.94 132 ALA A CA 1
ATOM 943 C C . ALA A 1 132 ? -2.484 -6.280 7.164 1.00 94.94 132 ALA A C 1
ATOM 945 O O . ALA A 1 132 ? -1.462 -6.931 6.945 1.00 94.94 132 ALA A O 1
ATOM 946 N N . VAL A 1 133 ? -3.685 -6.710 6.767 1.00 96.12 133 VAL A N 1
ATOM 947 C CA . VAL A 1 133 ? -3.888 -7.984 6.064 1.00 96.12 133 VAL A CA 1
ATOM 948 C C . VAL A 1 133 ? -3.235 -7.972 4.681 1.00 96.12 133 VAL A C 1
ATOM 950 O O . VAL A 1 133 ? -2.557 -8.939 4.334 1.00 96.12 133 VAL A O 1
ATOM 953 N N . LEU A 1 134 ? -3.383 -6.887 3.915 1.00 95.62 134 LEU A N 1
ATOM 954 C CA . LEU A 1 134 ? -2.765 -6.715 2.597 1.00 95.62 134 LEU A CA 1
ATOM 955 C C . LEU A 1 134 ? -1.236 -6.772 2.686 1.00 95.62 134 LEU A C 1
ATOM 957 O O . LEU A 1 134 ? -0.605 -7.526 1.953 1.00 95.62 134 LEU A O 1
ATOM 961 N N . SER A 1 135 ? -0.646 -6.015 3.610 1.00 96.50 135 SER A N 1
ATOM 962 C CA . SER A 1 135 ? 0.796 -6.005 3.868 1.00 96.50 135 SER A CA 1
ATOM 963 C C . SER A 1 135 ? 1.301 -7.403 4.244 1.00 96.50 135 SER A C 1
ATOM 965 O O . SER A 1 135 ? 2.256 -7.901 3.649 1.00 96.50 135 SER A O 1
ATOM 967 N N . ALA A 1 136 ? 0.586 -8.102 5.134 1.00 96.62 136 ALA A N 1
ATOM 968 C CA . ALA A 1 136 ? 0.911 -9.475 5.504 1.00 96.62 136 ALA A CA 1
ATOM 969 C C . ALA A 1 136 ? 0.816 -10.447 4.312 1.00 96.62 136 ALA A C 1
ATOM 971 O O . ALA A 1 136 ? 1.659 -11.332 4.174 1.00 96.62 136 ALA A O 1
ATOM 972 N N . ALA A 1 137 ? -0.200 -10.303 3.455 1.00 96.56 137 ALA A N 1
ATOM 973 C CA . ALA A 1 137 ? -0.376 -11.130 2.263 1.00 96.56 137 ALA A CA 1
ATOM 974 C C . ALA A 1 137 ? 0.758 -10.917 1.252 1.00 96.56 137 ALA A C 1
ATOM 976 O O . ALA A 1 137 ? 1.365 -11.894 0.825 1.00 96.56 137 ALA A O 1
ATOM 977 N N . LEU A 1 138 ? 1.101 -9.659 0.958 1.00 96.44 138 LEU A N 1
ATOM 978 C CA . LEU A 1 138 ? 2.225 -9.294 0.093 1.00 96.44 138 LEU A CA 1
ATOM 979 C C . LEU A 1 138 ? 3.554 -9.851 0.624 1.00 96.44 138 LEU A C 1
ATOM 981 O O . LEU A 1 138 ? 4.331 -10.448 -0.120 1.00 96.44 138 LEU A O 1
ATOM 985 N N . SER A 1 139 ? 3.811 -9.721 1.926 1.00 97.31 139 SER A N 1
ATOM 986 C CA . SER A 1 139 ? 5.029 -10.270 2.530 1.00 97.31 139 SER A CA 1
ATOM 987 C C . SER A 1 139 ? 5.100 -11.792 2.447 1.00 97.31 139 SER A C 1
ATOM 989 O O . SER A 1 139 ? 6.160 -12.332 2.139 1.00 97.31 139 SER A O 1
ATOM 991 N N . ARG A 1 140 ? 3.975 -12.499 2.610 1.00 96.19 140 ARG A N 1
ATOM 992 C CA . ARG A 1 140 ? 3.931 -13.960 2.421 1.00 96.19 140 ARG A CA 1
ATOM 993 C C . ARG A 1 140 ? 4.194 -14.396 0.980 1.00 96.19 140 ARG A C 1
ATOM 995 O O . ARG A 1 140 ? 4.688 -15.499 0.782 1.00 96.19 140 ARG A O 1
ATOM 1002 N N . THR A 1 141 ? 3.910 -13.553 -0.012 1.00 96.00 141 THR A N 1
ATOM 1003 C CA . THR A 1 141 ? 4.250 -13.815 -1.421 1.00 96.00 141 THR A CA 1
ATOM 1004 C C . THR A 1 141 ? 5.669 -13.369 -1.791 1.00 96.00 141 THR A C 1
ATOM 1006 O O . THR A 1 141 ? 6.015 -13.353 -2.967 1.00 96.00 141 THR A O 1
ATOM 1009 N N . GLY A 1 142 ? 6.500 -12.990 -0.812 1.00 93.44 142 GLY A N 1
ATOM 1010 C CA . GLY A 1 142 ? 7.889 -12.577 -1.032 1.00 93.44 142 GLY A CA 1
ATOM 1011 C C . GLY A 1 142 ? 8.079 -11.090 -1.350 1.00 93.44 142 GLY A C 1
ATOM 1012 O O . GLY A 1 142 ? 9.181 -10.683 -1.714 1.00 93.44 142 GLY A O 1
ATOM 1013 N N . VAL A 1 143 ? 7.043 -10.255 -1.205 1.00 94.88 143 VAL A N 1
ATOM 1014 C CA . VAL A 1 143 ? 7.152 -8.801 -1.400 1.00 94.88 143 VAL A CA 1
ATOM 1015 C C . VAL A 1 143 ? 7.586 -8.129 -0.099 1.00 94.88 143 VAL A C 1
ATOM 1017 O O . VAL A 1 143 ? 6.852 -8.101 0.892 1.00 94.88 143 VAL A O 1
ATOM 1020 N N . LEU A 1 144 ? 8.765 -7.507 -0.110 1.00 94.00 144 LEU A N 1
ATOM 1021 C CA . LEU A 1 144 ? 9.232 -6.706 1.018 1.00 94.00 144 LEU A CA 1
ATOM 1022 C C . LEU A 1 144 ? 8.520 -5.344 1.057 1.00 94.00 144 LEU A C 1
ATOM 1024 O O . LEU A 1 144 ? 8.887 -4.400 0.355 1.00 94.00 144 LEU A O 1
ATOM 1028 N N . VAL A 1 145 ? 7.523 -5.218 1.930 1.00 93.62 145 VAL A N 1
ATOM 1029 C CA . VAL A 1 145 ? 6.842 -3.945 2.201 1.00 93.62 145 VAL A CA 1
ATOM 1030 C C . VAL A 1 145 ? 7.745 -3.068 3.074 1.00 93.62 145 VAL A C 1
ATOM 1032 O O . VAL A 1 145 ? 7.847 -3.293 4.275 1.00 93.62 145 VAL A O 1
ATOM 1035 N N . ARG A 1 146 ? 8.402 -2.049 2.500 1.00 88.69 146 ARG A N 1
ATOM 1036 C CA . ARG A 1 146 ? 9.286 -1.145 3.274 1.00 88.69 146 ARG A CA 1
ATOM 1037 C C . ARG A 1 146 ? 8.552 -0.220 4.243 1.00 88.69 146 ARG A C 1
ATOM 1039 O O . ARG A 1 146 ? 9.084 0.077 5.305 1.00 88.69 146 ARG A O 1
ATOM 1046 N N . ASP A 1 147 ? 7.379 0.275 3.858 1.00 88.69 147 ASP A N 1
ATOM 1047 C CA . ASP A 1 147 ? 6.605 1.240 4.645 1.00 88.69 147 ASP A CA 1
ATOM 1048 C C . ASP A 1 147 ? 5.111 0.881 4.578 1.00 88.69 147 ASP A C 1
ATOM 1050 O O . ASP A 1 147 ? 4.439 1.206 3.591 1.00 88.69 147 ASP A O 1
ATOM 1054 N N . PRO A 1 148 ? 4.565 0.206 5.605 1.00 88.56 148 PRO A N 1
ATOM 1055 C CA . PRO A 1 148 ? 3.154 -0.164 5.625 1.00 88.56 148 PRO A CA 1
ATOM 1056 C C . PRO A 1 148 ? 2.224 1.045 5.790 1.00 88.56 148 PRO A C 1
ATOM 1058 O O . PRO A 1 148 ? 1.060 0.989 5.393 1.00 88.56 148 PRO A O 1
ATOM 1061 N N . GLY A 1 149 ? 2.723 2.172 6.312 1.00 86.50 149 GLY A N 1
ATOM 1062 C CA . GLY A 1 149 ? 1.974 3.426 6.368 1.00 86.50 149 GLY A CA 1
ATOM 1063 C C . GLY A 1 149 ? 1.628 3.947 4.973 1.00 86.50 149 GLY A C 1
ATOM 1064 O O . GLY A 1 149 ? 0.559 4.524 4.776 1.00 86.50 149 GLY A O 1
ATOM 1065 N N . ARG A 1 150 ? 2.475 3.671 3.975 1.00 88.06 150 ARG A N 1
ATOM 1066 C CA . ARG A 1 150 ? 2.243 4.072 2.580 1.00 88.06 150 ARG A CA 1
ATOM 1067 C C . ARG A 1 150 ? 1.293 3.170 1.817 1.00 88.06 150 ARG A C 1
ATOM 1069 O O . ARG A 1 150 ? 0.653 3.662 0.895 1.00 88.06 150 ARG A O 1
ATOM 1076 N N . LEU A 1 151 ? 1.101 1.919 2.237 1.00 89.00 151 LEU A N 1
ATOM 1077 C CA . LEU A 1 151 ? 0.037 1.078 1.674 1.00 89.00 151 LEU A CA 1
ATOM 1078 C C . LEU A 1 151 ? -1.352 1.678 1.906 1.00 89.00 151 LEU A C 1
ATOM 1080 O O . LEU A 1 151 ? -2.262 1.426 1.121 1.00 89.00 151 LEU A O 1
ATOM 1084 N N . ARG A 1 152 ? -1.502 2.529 2.930 1.00 86.44 152 ARG A N 1
ATOM 1085 C CA . ARG A 1 152 ? -2.744 3.275 3.165 1.00 86.44 152 ARG A CA 1
ATOM 1086 C C . ARG A 1 152 ? -3.093 4.220 2.031 1.00 86.44 152 ARG A C 1
ATOM 1088 O O . ARG A 1 152 ? -4.255 4.457 1.752 1.00 86.44 152 ARG A O 1
ATOM 1095 N N . GLN A 1 153 ? -2.080 4.731 1.341 1.00 87.75 153 GLN A N 1
ATOM 1096 C CA . GLN A 1 153 ? -2.276 5.681 0.256 1.00 87.75 153 GLN A CA 1
ATOM 1097 C C . GLN A 1 153 ? -2.872 5.028 -0.990 1.00 87.75 153 GLN A C 1
ATOM 1099 O O . GLN A 1 153 ? -3.397 5.755 -1.825 1.00 87.75 153 GLN A O 1
ATOM 1104 N N . LEU A 1 154 ? -2.830 3.691 -1.105 1.00 88.69 154 LEU A N 1
ATOM 1105 C CA . LEU A 1 154 ? -3.365 2.962 -2.259 1.00 88.69 154 LEU A CA 1
ATOM 1106 C C . LEU A 1 154 ? -4.848 3.254 -2.505 1.00 88.69 154 LEU A C 1
ATOM 1108 O O . LEU A 1 154 ? -5.261 3.286 -3.656 1.00 88.69 154 LEU A O 1
ATOM 1112 N N . GLU A 1 155 ? -5.628 3.546 -1.459 1.00 87.50 155 GLU A N 1
ATOM 1113 C CA . GLU A 1 155 ? -7.045 3.912 -1.609 1.00 87.50 155 GLU A CA 1
ATOM 1114 C C . GLU A 1 155 ? -7.256 5.243 -2.356 1.00 87.50 155 GLU A C 1
ATOM 1116 O O . GLU A 1 155 ? -8.329 5.499 -2.893 1.00 87.50 155 GLU A O 1
ATOM 1121 N N . MET A 1 156 ? -6.231 6.099 -2.392 1.00 89.81 156 MET A N 1
ATOM 1122 C CA . MET A 1 156 ? -6.247 7.402 -3.065 1.00 89.81 156 MET A CA 1
ATOM 1123 C C . MET A 1 156 ? -5.487 7.391 -4.393 1.00 89.81 156 MET A C 1
ATOM 1125 O O . MET A 1 156 ? -5.382 8.431 -5.054 1.00 89.81 156 MET A O 1
ATOM 1129 N N . VAL A 1 157 ? -4.903 6.253 -4.770 1.00 92.25 157 VAL A N 1
ATOM 1130 C CA . VAL A 1 157 ? -4.150 6.129 -6.015 1.00 92.25 157 VAL A CA 1
ATOM 1131 C C . VAL A 1 157 ? -5.126 6.110 -7.177 1.00 92.25 157 VAL A C 1
ATOM 1133 O O . VAL A 1 157 ? -6.098 5.363 -7.186 1.00 92.25 157 VAL A O 1
ATOM 1136 N N . ARG A 1 158 ? -4.844 6.955 -8.164 1.00 93.81 158 ARG A N 1
ATOM 1137 C CA . ARG A 1 158 ? -5.591 7.029 -9.421 1.00 93.81 158 ARG A CA 1
ATOM 1138 C C . ARG A 1 158 ? -4.723 6.780 -10.638 1.00 93.81 158 ARG A C 1
ATOM 1140 O O . ARG A 1 158 ? -5.257 6.483 -11.696 1.00 93.81 158 ARG A O 1
ATOM 1147 N N . THR A 1 159 ? -3.409 6.881 -10.476 1.00 96.25 159 THR A N 1
ATOM 1148 C CA . THR A 1 159 ? -2.458 6.784 -11.575 1.00 96.25 159 THR A CA 1
ATOM 1149 C C . THR A 1 159 ? -1.358 5.798 -11.223 1.00 96.25 159 THR A C 1
ATOM 1151 O O . THR A 1 159 ? -0.780 5.869 -10.133 1.00 96.25 159 THR A O 1
ATOM 1154 N N . VAL A 1 160 ? -1.046 4.903 -12.155 1.00 96.44 160 VAL A N 1
ATOM 1155 C CA . VAL A 1 160 ? 0.157 4.074 -12.111 1.00 96.44 160 VAL A CA 1
ATOM 1156 C C . VAL A 1 160 ? 1.140 4.563 -13.170 1.00 96.44 160 VAL A C 1
ATOM 1158 O O . VAL A 1 160 ? 0.782 4.732 -14.332 1.00 96.44 160 VAL A O 1
ATOM 1161 N N . VAL A 1 161 ? 2.378 4.813 -12.754 1.00 96.00 161 VAL A N 1
ATOM 1162 C CA . VAL A 1 161 ? 3.494 5.161 -13.634 1.00 96.00 161 VAL A CA 1
ATOM 1163 C C . VAL A 1 161 ? 4.391 3.938 -13.755 1.00 96.00 161 VAL A C 1
ATOM 1165 O O . VAL A 1 161 ? 4.955 3.482 -12.759 1.00 96.00 161 VAL A O 1
ATOM 1168 N N . LEU A 1 162 ? 4.517 3.400 -14.963 1.00 95.56 162 LEU A N 1
ATOM 1169 C CA . LEU A 1 162 ? 5.301 2.207 -15.260 1.00 95.56 162 LEU A CA 1
ATOM 1170 C C . LEU A 1 162 ? 6.573 2.610 -16.004 1.00 95.56 162 LEU A C 1
ATOM 1172 O O . LEU A 1 162 ? 6.531 3.090 -17.139 1.00 95.56 162 LEU A O 1
ATOM 1176 N N . HIS A 1 163 ? 7.715 2.415 -15.352 1.00 93.38 163 HIS A N 1
ATOM 1177 C CA . HIS A 1 163 ? 9.009 2.591 -15.992 1.00 93.38 163 HIS A CA 1
ATOM 1178 C C . HIS A 1 163 ? 9.377 1.329 -16.792 1.00 93.38 163 HIS A C 1
ATOM 1180 O O . HIS A 1 163 ? 9.169 0.220 -16.289 1.00 93.38 163 HIS A O 1
ATOM 1186 N N . PRO A 1 164 ? 9.980 1.456 -17.986 1.00 91.88 164 PRO A N 1
ATOM 1187 C CA . PRO A 1 164 ? 10.332 0.334 -18.846 1.00 91.88 164 PRO A CA 1
ATOM 1188 C C . PRO A 1 164 ? 11.144 -0.750 -18.149 1.00 91.88 164 PRO A C 1
ATOM 1190 O O . PRO A 1 164 ? 10.929 -1.931 -18.396 1.00 91.88 164 PRO A O 1
ATOM 1193 N N . SER A 1 165 ? 12.018 -0.380 -17.209 1.00 89.56 165 SER A N 1
ATOM 1194 C CA . SER A 1 165 ? 12.799 -1.362 -16.446 1.00 89.56 165 SER A CA 1
ATOM 1195 C C . SER A 1 165 ? 11.940 -2.365 -15.660 1.00 89.56 165 SER A C 1
ATOM 1197 O O . SER A 1 165 ? 12.396 -3.478 -15.395 1.00 89.56 165 SER A O 1
ATOM 1199 N N . ALA A 1 166 ? 10.702 -2.008 -15.302 1.00 92.00 166 ALA A N 1
ATOM 1200 C CA . ALA A 1 166 ? 9.762 -2.891 -14.614 1.00 92.00 166 ALA A CA 1
ATOM 1201 C C . ALA A 1 166 ? 8.987 -3.826 -15.557 1.00 92.00 166 ALA A C 1
ATOM 1203 O O . ALA A 1 166 ? 8.547 -4.881 -15.109 1.00 92.00 166 ALA A O 1
ATOM 1204 N N . LEU A 1 167 ? 8.836 -3.453 -16.831 1.00 93.75 167 LEU A N 1
ATOM 1205 C CA . LEU A 1 167 ? 8.062 -4.186 -17.844 1.00 93.75 167 LEU A CA 1
ATOM 1206 C C . LEU A 1 167 ? 8.951 -4.912 -18.856 1.00 93.75 167 LEU A C 1
ATOM 1208 O O . LEU A 1 167 ? 8.471 -5.413 -19.865 1.00 93.75 167 LEU A O 1
ATOM 1212 N N . ARG A 1 168 ? 10.264 -4.931 -18.634 1.00 90.75 168 ARG A N 1
ATOM 1213 C CA . ARG A 1 168 ? 11.223 -5.539 -19.550 1.00 90.75 168 ARG A CA 1
ATOM 1214 C C . ARG A 1 168 ? 12.014 -6.633 -18.862 1.00 90.75 168 ARG A C 1
ATOM 1216 O O . ARG A 1 168 ? 12.391 -6.539 -17.687 1.00 90.75 168 ARG A O 1
ATOM 1223 N N . VAL A 1 169 ? 12.346 -7.647 -19.646 1.00 87.62 169 VAL A N 1
ATOM 1224 C CA . VAL A 1 169 ? 13.373 -8.618 -19.287 1.00 87.62 169 VAL A CA 1
ATOM 1225 C C . VAL A 1 169 ? 14.686 -8.143 -19.914 1.00 87.62 169 VAL A C 1
ATOM 1227 O O . VAL A 1 169 ? 14.724 -7.870 -21.120 1.00 87.62 169 VAL A O 1
ATOM 1230 N N . PRO A 1 170 ? 15.776 -8.019 -19.131 1.00 78.94 170 PRO A N 1
ATOM 1231 C CA . PRO A 1 170 ? 17.073 -7.634 -19.673 1.00 78.94 170 PRO A CA 1
ATOM 1232 C C . PRO A 1 170 ? 17.452 -8.525 -20.859 1.00 78.94 170 PRO A C 1
ATOM 1234 O O . PRO A 1 170 ? 17.438 -9.748 -20.746 1.00 78.94 170 PRO A O 1
ATOM 1237 N N . ASN A 1 171 ? 17.782 -7.907 -21.994 1.00 78.62 171 ASN A N 1
ATOM 1238 C CA . ASN A 1 171 ? 18.183 -8.577 -23.240 1.00 78.62 171 ASN A CA 1
ATOM 1239 C C . ASN A 1 171 ? 17.120 -9.467 -23.921 1.00 78.62 171 ASN A C 1
ATOM 1241 O O . ASN A 1 171 ? 17.449 -10.113 -24.911 1.00 78.62 171 ASN A O 1
ATOM 1245 N N . ALA A 1 172 ? 15.870 -9.493 -23.445 1.00 82.88 172 ALA A N 1
ATOM 1246 C CA . ALA A 1 172 ? 14.805 -10.328 -24.018 1.00 82.88 172 ALA A CA 1
ATOM 1247 C C . ALA A 1 172 ? 13.545 -9.549 -24.447 1.00 82.88 172 ALA A C 1
ATOM 1249 O O . ALA A 1 172 ? 12.591 -10.152 -24.925 1.00 82.88 172 ALA A O 1
ATOM 1250 N N . GLY A 1 173 ? 13.552 -8.214 -24.334 1.00 89.12 173 GLY A N 1
ATOM 1251 C CA . GLY A 1 173 ? 12.442 -7.361 -24.773 1.00 89.12 173 GLY A CA 1
ATOM 1252 C C . GLY A 1 173 ? 11.405 -7.125 -23.673 1.00 89.12 173 GLY A C 1
ATOM 1253 O O . GLY A 1 173 ? 11.776 -6.933 -22.511 1.00 89.12 173 GLY A O 1
ATOM 1254 N N . ALA A 1 174 ? 10.127 -7.073 -24.049 1.00 93.19 174 ALA A N 1
ATOM 1255 C CA . ALA A 1 174 ? 9.016 -6.945 -23.109 1.00 93.19 174 ALA A CA 1
ATOM 1256 C C . ALA A 1 174 ? 8.899 -8.184 -22.207 1.00 93.19 174 ALA A C 1
ATOM 1258 O O . ALA A 1 174 ? 9.151 -9.312 -22.631 1.00 93.19 174 ALA A O 1
ATOM 1259 N N . ASP A 1 175 ? 8.524 -7.973 -20.950 1.00 93.81 175 ASP A N 1
ATOM 1260 C CA . ASP A 1 175 ? 8.235 -9.051 -20.012 1.00 93.81 175 ASP A CA 1
ATOM 1261 C C . ASP A 1 175 ? 6.933 -9.764 -20.423 1.00 93.81 175 ASP A C 1
ATOM 1263 O O . ASP A 1 175 ? 5.975 -9.078 -20.793 1.00 93.81 175 ASP A O 1
ATOM 1267 N N . PRO A 1 176 ? 6.851 -11.107 -20.356 1.00 94.31 176 PRO A N 1
ATOM 1268 C CA . PRO A 1 176 ? 5.629 -11.840 -20.693 1.00 94.31 176 PRO A CA 1
ATOM 1269 C C . PRO A 1 176 ? 4.377 -11.377 -19.934 1.00 94.31 176 PRO A C 1
ATOM 1271 O O . PRO A 1 176 ? 3.276 -11.528 -20.447 1.00 94.31 176 PRO A O 1
ATOM 1274 N N . TRP A 1 177 ? 4.535 -10.789 -18.744 1.00 94.19 177 TRP A N 1
ATOM 1275 C CA . TRP A 1 177 ? 3.428 -10.276 -17.928 1.00 94.19 177 TRP A CA 1
ATOM 1276 C C . TRP A 1 177 ? 3.032 -8.831 -18.256 1.00 94.19 177 TRP A C 1
ATOM 1278 O O . TRP A 1 177 ? 2.183 -8.262 -17.573 1.00 94.19 177 TRP A O 1
ATOM 1288 N N . THR A 1 178 ? 3.650 -8.199 -19.259 1.00 95.75 178 THR A N 1
ATOM 1289 C CA . THR A 1 178 ? 3.431 -6.773 -19.562 1.00 95.75 178 THR A CA 1
ATOM 1290 C C . THR A 1 178 ? 1.960 -6.473 -19.834 1.00 95.75 178 THR A C 1
ATOM 1292 O O . THR A 1 178 ? 1.398 -5.580 -19.202 1.00 95.75 178 THR A O 1
ATOM 1295 N N . GLU A 1 179 ? 1.322 -7.241 -20.719 1.00 95.88 179 GLU A N 1
ATOM 1296 C CA . GLU A 1 179 ? -0.102 -7.080 -21.034 1.00 95.88 179 GLU A CA 1
ATOM 1297 C C . GLU A 1 179 ? -0.976 -7.299 -19.795 1.00 95.88 179 GLU A C 1
ATOM 1299 O O . GLU A 1 179 ? -1.792 -6.442 -19.462 1.00 95.88 179 GLU A O 1
ATOM 1304 N N . ASP A 1 180 ? -0.729 -8.376 -19.041 1.00 96.31 180 ASP A N 1
ATOM 1305 C CA . ASP A 1 180 ? -1.482 -8.703 -17.826 1.00 96.31 180 ASP A CA 1
ATOM 1306 C C . ASP A 1 180 ? -1.414 -7.598 -16.764 1.00 96.31 180 ASP A C 1
ATOM 1308 O O . ASP A 1 180 ? -2.411 -7.309 -16.094 1.00 96.31 180 ASP A O 1
ATOM 1312 N N . VAL A 1 181 ? -0.248 -6.965 -16.597 1.00 95.00 181 VAL A N 1
ATOM 1313 C CA . VAL A 1 181 ? -0.046 -5.853 -15.657 1.00 95.00 181 VAL A CA 1
ATOM 1314 C C . VAL A 1 181 ? -0.810 -4.609 -16.108 1.00 95.00 181 VAL A C 1
ATOM 1316 O O . VAL A 1 181 ? -1.468 -3.968 -15.282 1.00 95.00 181 VAL A O 1
ATOM 1319 N N . LEU A 1 182 ? -0.756 -4.272 -17.398 1.00 96.19 182 LEU A N 1
ATOM 1320 C CA . LEU A 1 182 ? -1.474 -3.125 -17.965 1.00 96.19 182 LEU A CA 1
ATOM 1321 C C . LEU A 1 182 ? -2.990 -3.331 -17.867 1.00 96.19 182 LEU A C 1
ATOM 1323 O O . LEU A 1 182 ? -3.716 -2.448 -17.405 1.00 96.19 182 LEU A O 1
ATOM 1327 N N . ASP A 1 183 ? -3.464 -4.530 -18.186 1.00 95.62 183 ASP A N 1
ATOM 1328 C CA . ASP A 1 183 ? -4.865 -4.909 -18.051 1.00 95.62 183 ASP A CA 1
ATOM 1329 C C . ASP A 1 183 ? -5.328 -4.929 -16.596 1.00 95.62 183 ASP A C 1
ATOM 1331 O O . ASP A 1 183 ? -6.435 -4.482 -16.289 1.00 95.62 183 ASP A O 1
ATOM 1335 N N . ALA A 1 184 ? -4.501 -5.411 -15.666 1.00 95.88 184 ALA A N 1
ATOM 1336 C CA . ALA A 1 184 ? -4.808 -5.351 -14.242 1.00 95.88 184 ALA A CA 1
ATOM 1337 C C . ALA A 1 184 ? -4.944 -3.900 -13.757 1.00 95.88 184 ALA A C 1
ATOM 1339 O O . ALA A 1 184 ? -5.886 -3.598 -13.023 1.00 95.88 184 ALA A O 1
ATOM 1340 N N . ALA A 1 185 ? -4.063 -2.998 -14.199 1.00 95.75 185 ALA A N 1
ATOM 1341 C CA . ALA A 1 185 ? -4.145 -1.580 -13.862 1.00 95.75 185 ALA A CA 1
ATOM 1342 C C . ALA A 1 185 ? -5.421 -0.925 -14.415 1.00 95.75 185 ALA A C 1
ATOM 1344 O O . ALA A 1 185 ? -6.128 -0.235 -13.677 1.00 95.75 185 ALA A O 1
ATOM 1345 N N . ARG A 1 186 ? -5.780 -1.213 -15.671 1.00 94.25 186 ARG A N 1
ATOM 1346 C CA . ARG A 1 186 ? -7.021 -0.722 -16.291 1.00 94.25 186 ARG A CA 1
ATOM 1347 C C . ARG A 1 186 ? -8.271 -1.277 -15.616 1.00 94.25 186 ARG A C 1
ATOM 1349 O O . ARG A 1 186 ? -9.195 -0.520 -15.329 1.00 94.25 186 ARG A O 1
ATOM 1356 N N . ARG A 1 187 ? -8.300 -2.578 -15.301 1.00 95.44 187 ARG A N 1
ATOM 1357 C CA . ARG A 1 187 ? -9.397 -3.207 -14.536 1.00 95.44 187 ARG A CA 1
ATOM 1358 C C . ARG A 1 187 ? -9.537 -2.613 -13.137 1.00 95.44 187 ARG A C 1
ATOM 1360 O O . ARG A 1 187 ? -10.649 -2.535 -12.623 1.00 95.44 187 ARG A O 1
ATOM 1367 N N . ALA A 1 188 ? -8.434 -2.168 -12.540 1.00 93.50 188 ALA A N 1
ATOM 1368 C CA . ALA A 1 188 ? -8.436 -1.433 -11.279 1.00 93.50 188 ALA A CA 1
ATOM 1369 C C . ALA A 1 188 ? -8.881 0.039 -11.426 1.00 93.50 188 ALA A C 1
ATOM 1371 O O . ALA A 1 188 ? -8.951 0.749 -10.425 1.00 93.50 188 ALA A O 1
ATOM 1372 N N . GLY A 1 189 ? -9.194 0.505 -12.642 1.00 94.50 189 GLY A N 1
ATOM 1373 C CA . GLY A 1 189 ? -9.616 1.879 -12.915 1.00 94.50 189 GLY A CA 1
ATOM 1374 C C . GLY A 1 189 ? -8.492 2.906 -12.769 1.00 94.50 189 GLY A C 1
ATOM 1375 O O . GLY A 1 189 ? -8.771 4.083 -12.537 1.00 94.50 189 GLY A O 1
ATOM 1376 N N . LEU A 1 190 ? -7.231 2.472 -12.854 1.00 96.56 190 LEU A N 1
ATOM 1377 C CA . LEU A 1 190 ? -6.073 3.355 -12.787 1.00 96.56 190 LEU A CA 1
ATOM 1378 C C . LEU A 1 190 ? -5.779 3.939 -14.167 1.00 96.56 190 LEU A C 1
ATOM 1380 O O . LEU A 1 190 ? -5.776 3.212 -15.157 1.00 96.56 190 LEU A O 1
ATOM 1384 N N . ARG A 1 191 ? -5.438 5.229 -14.208 1.00 97.06 191 ARG A N 1
ATOM 1385 C CA . ARG A 1 191 ? -4.774 5.840 -15.359 1.00 97.06 191 ARG A CA 1
ATOM 1386 C C . ARG A 1 191 ? -3.382 5.233 -15.496 1.00 97.06 191 ARG A C 1
ATOM 1388 O O . ARG A 1 191 ? -2.576 5.320 -14.565 1.00 97.06 191 ARG A O 1
ATOM 1395 N N . VAL A 1 192 ? -3.092 4.639 -16.641 1.00 97.81 192 VAL A N 1
ATOM 1396 C CA . VAL A 1 192 ? -1.820 3.988 -16.944 1.00 97.81 192 VAL A CA 1
ATOM 1397 C C . VAL A 1 192 ? -0.921 4.958 -17.699 1.00 97.81 192 VAL A C 1
ATOM 1399 O O . VAL A 1 192 ? -1.217 5.351 -18.827 1.00 97.81 192 VAL A O 1
ATOM 1402 N N . VAL A 1 193 ? 0.194 5.336 -17.076 1.00 97.19 193 VAL A N 1
ATOM 1403 C CA . VAL A 1 193 ? 1.227 6.180 -17.681 1.00 97.19 193 VAL A CA 1
ATOM 1404 C C . VAL A 1 193 ? 2.492 5.352 -17.869 1.00 97.19 193 VAL A C 1
ATOM 1406 O O . VAL A 1 193 ? 3.067 4.864 -16.898 1.00 97.19 193 VAL A O 1
ATOM 1409 N N . MET A 1 194 ? 2.949 5.202 -19.106 1.00 96.81 194 MET A N 1
ATOM 1410 C CA . MET A 1 194 ? 4.193 4.503 -19.436 1.00 96.81 194 MET A CA 1
ATOM 1411 C C . MET A 1 194 ? 5.273 5.502 -19.840 1.00 96.81 194 MET A C 1
ATOM 1413 O O . MET A 1 194 ? 4.982 6.492 -20.508 1.00 96.81 194 MET A O 1
ATOM 1417 N N . VAL A 1 195 ? 6.527 5.245 -19.468 1.00 94.69 195 VAL A N 1
ATOM 1418 C CA . VAL A 1 195 ? 7.660 5.928 -20.115 1.00 94.69 195 VAL A CA 1
ATOM 1419 C C . VAL A 1 195 ? 7.966 5.203 -21.427 1.00 94.69 195 VAL A C 1
ATOM 1421 O O . VAL A 1 195 ? 7.921 3.975 -21.485 1.00 94.69 195 VAL A O 1
ATOM 1424 N N . GLU A 1 196 ? 8.214 5.968 -22.483 1.00 94.44 196 GLU A N 1
ATOM 1425 C CA . GLU A 1 196 ? 8.472 5.478 -23.834 1.00 94.44 196 GLU A CA 1
ATOM 1426 C C . GLU A 1 196 ? 9.693 4.554 -23.875 1.00 94.44 196 GLU A C 1
ATOM 1428 O O . GLU A 1 196 ? 10.753 4.874 -23.335 1.00 94.44 196 GLU A O 1
ATOM 1433 N N . ASP A 1 197 ? 9.546 3.411 -24.543 1.00 93.19 197 ASP A N 1
ATOM 1434 C CA . ASP A 1 197 ? 10.627 2.461 -24.781 1.00 93.19 197 ASP A CA 1
ATOM 1435 C C . ASP A 1 197 ? 10.351 1.666 -26.065 1.00 93.19 197 ASP A C 1
ATOM 1437 O O . ASP A 1 197 ? 9.252 1.121 -26.208 1.00 93.19 197 ASP A O 1
ATOM 1441 N N . PRO A 1 198 ? 11.321 1.547 -26.992 1.00 92.75 198 PRO A N 1
ATOM 1442 C CA . PRO A 1 198 ? 11.127 0.810 -28.239 1.00 92.75 198 PRO A CA 1
ATOM 1443 C C . PRO A 1 198 ? 10.707 -0.651 -28.045 1.00 92.75 198 PRO A C 1
ATOM 1445 O O . PRO A 1 198 ? 9.957 -1.183 -28.856 1.00 92.75 198 PRO A O 1
ATOM 1448 N N . ALA A 1 199 ? 11.153 -1.307 -26.969 1.00 92.19 199 ALA A N 1
ATOM 1449 C CA . ALA A 1 199 ? 10.789 -2.695 -26.685 1.00 92.19 199 ALA A CA 1
ATOM 1450 C C . ALA A 1 199 ? 9.344 -2.848 -26.184 1.00 92.19 199 ALA A C 1
ATOM 1452 O O . ALA A 1 199 ? 8.868 -3.973 -26.066 1.00 92.19 199 ALA A O 1
ATOM 1453 N N . LEU A 1 200 ? 8.664 -1.740 -25.878 1.00 94.50 200 LEU A N 1
ATOM 1454 C CA . LEU A 1 200 ? 7.281 -1.706 -25.408 1.00 94.50 200 LEU A CA 1
ATOM 1455 C C . LEU A 1 200 ? 6.328 -1.061 -26.430 1.00 94.50 200 LEU A C 1
ATOM 1457 O O . LEU A 1 200 ? 5.182 -0.775 -26.087 1.00 94.50 200 LEU A O 1
ATOM 1461 N N . ALA A 1 201 ? 6.778 -0.840 -27.672 1.00 93.94 201 AL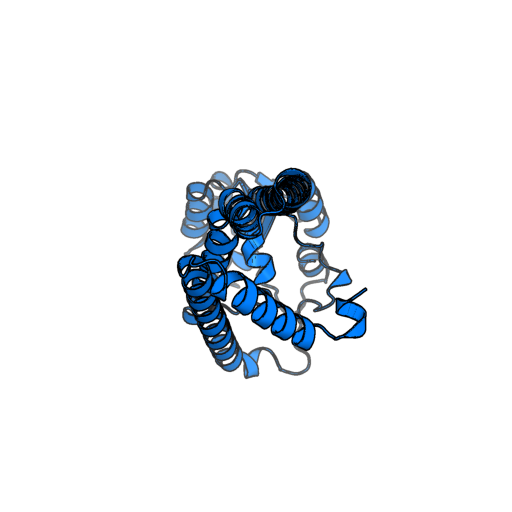A A N 1
ATOM 1462 C CA . ALA A 1 201 ? 6.004 -0.157 -28.712 1.00 93.94 201 ALA A CA 1
ATOM 1463 C C . ALA A 1 201 ? 4.620 -0.794 -28.945 1.00 93.94 201 ALA A C 1
ATOM 1465 O O . ALA A 1 201 ? 3.620 -0.077 -29.025 1.00 93.94 201 ALA A O 1
ATOM 1466 N N . ASP A 1 202 ? 4.552 -2.127 -28.942 1.00 94.94 202 ASP A N 1
ATOM 1467 C CA . ASP A 1 202 ? 3.316 -2.891 -29.159 1.00 94.94 202 ASP A CA 1
ATOM 1468 C C . ASP A 1 202 ? 2.286 -2.718 -28.026 1.00 94.94 202 ASP A C 1
ATOM 1470 O O . ASP A 1 202 ? 1.092 -2.930 -28.230 1.00 94.94 202 ASP A O 1
ATOM 1474 N N . PHE A 1 203 ? 2.718 -2.272 -26.841 1.00 95.50 203 PHE A N 1
ATOM 1475 C CA . PHE A 1 203 ? 1.864 -2.104 -25.659 1.00 95.50 203 PHE A CA 1
ATOM 1476 C C . PHE A 1 203 ? 1.385 -0.663 -25.454 1.00 95.50 203 PHE A C 1
ATOM 1478 O O . PHE A 1 203 ? 0.570 -0.403 -24.570 1.00 95.50 203 PHE A O 1
ATOM 1485 N N . THR A 1 204 ? 1.850 0.289 -26.269 1.00 93.94 204 THR A N 1
ATOM 1486 C CA . THR A 1 204 ? 1.500 1.715 -26.130 1.00 93.94 204 THR A CA 1
ATOM 1487 C C . THR A 1 204 ? -0.005 1.975 -26.226 1.00 93.94 204 THR A C 1
ATOM 1489 O O . THR A 1 204 ? -0.510 2.858 -25.540 1.00 93.94 204 THR A O 1
ATOM 1492 N N . GLY A 1 205 ? -0.740 1.163 -26.996 1.00 93.06 205 GLY A N 1
ATOM 1493 C CA . GLY A 1 205 ? -2.202 1.239 -27.101 1.00 93.06 205 GLY A CA 1
ATOM 1494 C C . GLY A 1 205 ? -2.965 0.826 -25.834 1.00 93.06 205 GLY A C 1
ATOM 1495 O O . GLY A 1 205 ? -4.163 1.086 -25.738 1.00 93.06 205 GLY A O 1
ATOM 1496 N N . LEU A 1 206 ? -2.295 0.195 -24.864 1.00 93.81 206 LEU A N 1
ATOM 1497 C CA . LEU A 1 206 ? -2.866 -0.165 -23.562 1.00 93.81 206 LEU A CA 1
ATOM 1498 C C . LEU A 1 206 ? -2.604 0.903 -22.487 1.00 93.81 206 LEU A C 1
ATOM 1500 O O . LEU A 1 206 ? -3.169 0.813 -21.398 1.00 93.81 206 LEU A O 1
ATOM 1504 N N . ALA A 1 207 ? -1.765 1.903 -22.769 1.00 95.56 207 ALA A N 1
ATOM 1505 C CA . ALA A 1 207 ? -1.524 3.028 -21.875 1.00 95.56 207 ALA A CA 1
ATOM 1506 C C . ALA A 1 207 ? -2.465 4.194 -22.193 1.00 95.56 207 ALA A C 1
ATOM 1508 O O . ALA A 1 207 ? -2.700 4.520 -23.354 1.00 95.56 207 ALA A O 1
ATOM 1509 N N . ASP A 1 208 ? -2.939 4.889 -21.158 1.00 96.81 208 ASP A N 1
ATOM 1510 C CA . ASP A 1 208 ? -3.675 6.146 -21.336 1.00 96.81 208 ASP A CA 1
ATOM 1511 C C . ASP A 1 208 ? -2.736 7.286 -21.755 1.00 96.81 208 ASP A C 1
ATOM 1513 O O . ASP A 1 208 ? -3.152 8.261 -22.381 1.00 96.81 208 ASP A O 1
ATOM 1517 N N . GLN A 1 209 ? -1.458 7.182 -21.382 1.00 96.31 209 GLN A N 1
ATOM 1518 C CA . GLN A 1 209 ? -0.428 8.140 -21.751 1.00 96.31 209 GLN A CA 1
ATOM 1519 C C . GLN A 1 209 ? 0.940 7.470 -21.867 1.00 96.31 209 GLN A C 1
ATOM 1521 O O . GLN A 1 209 ? 1.355 6.716 -20.987 1.00 96.31 209 GLN A O 1
ATOM 1526 N N . VAL A 1 210 ? 1.684 7.844 -22.906 1.00 96.88 210 VAL A N 1
ATOM 1527 C CA . VAL A 1 210 ? 3.105 7.520 -23.058 1.00 96.88 210 VAL A CA 1
ATOM 1528 C C . VAL A 1 210 ? 3.912 8.810 -22.942 1.00 96.88 210 VAL A C 1
ATOM 1530 O O . VAL A 1 210 ? 3.600 9.810 -23.590 1.00 96.88 210 VAL A O 1
ATOM 1533 N N . VAL A 1 211 ? 4.919 8.817 -22.075 1.00 96.19 211 VAL A N 1
ATOM 1534 C CA . VAL A 1 211 ? 5.772 9.976 -21.803 1.00 96.19 211 VAL A CA 1
ATOM 1535 C C . VAL A 1 211 ? 7.146 9.749 -22.414 1.00 96.19 211 VAL A C 1
ATOM 1537 O O . VAL A 1 211 ? 7.744 8.704 -22.189 1.00 96.19 211 VAL A O 1
ATOM 1540 N N . GLY A 1 212 ? 7.656 10.731 -23.160 1.00 93.44 212 GLY A N 1
ATOM 1541 C CA . GLY A 1 212 ? 8.931 10.593 -23.866 1.00 93.44 212 GLY A CA 1
ATOM 1542 C C . GLY A 1 212 ? 10.107 10.272 -22.939 1.00 93.44 212 GLY A C 1
ATOM 1543 O O . GLY A 1 212 ? 10.230 10.855 -21.859 1.00 93.44 212 GLY A O 1
ATOM 1544 N N . ALA A 1 213 ? 10.999 9.389 -23.393 1.00 87.44 213 ALA A N 1
ATOM 1545 C CA . ALA A 1 213 ? 12.117 8.855 -22.604 1.00 87.44 213 ALA A CA 1
ATOM 1546 C C . ALA A 1 213 ? 13.110 9.923 -22.103 1.00 87.44 213 ALA A C 1
ATOM 1548 O O . ALA A 1 213 ? 13.850 9.699 -21.150 1.00 87.44 213 ALA A O 1
ATOM 1549 N N . HIS A 1 214 ? 13.136 11.096 -22.740 1.00 88.19 214 HIS A N 1
ATOM 1550 C CA . HIS A 1 214 ? 14.019 12.208 -22.375 1.00 88.19 214 HIS A CA 1
ATOM 1551 C C . HIS A 1 214 ? 13.509 13.028 -21.183 1.00 88.19 214 HIS A C 1
ATOM 1553 O O . HIS A 1 214 ? 14.244 13.863 -20.656 1.00 88.19 214 HIS A O 1
ATOM 1559 N N . ARG A 1 215 ? 12.244 12.847 -20.779 1.00 91.06 215 ARG A N 1
ATOM 1560 C CA . ARG A 1 215 ? 11.671 13.582 -19.650 1.00 91.06 215 ARG A CA 1
ATOM 1561 C C . ARG A 1 215 ? 12.128 12.952 -18.330 1.00 91.06 215 ARG A C 1
ATOM 1563 O O . ARG A 1 215 ? 11.939 11.749 -18.150 1.00 91.06 215 ARG A O 1
ATOM 1570 N N . PRO A 1 216 ? 12.668 13.736 -17.380 1.00 89.62 216 PRO A N 1
ATOM 1571 C CA . PRO A 1 216 ? 13.027 13.218 -16.066 1.00 89.62 216 PRO A CA 1
ATOM 1572 C C . PRO A 1 216 ? 11.815 12.612 -15.353 1.00 89.62 216 PRO A C 1
ATOM 1574 O O . PRO A 1 216 ? 10.767 13.248 -15.239 1.00 89.62 216 PRO A O 1
ATOM 1577 N N . LEU A 1 217 ? 11.968 11.396 -14.818 1.00 89.06 217 LEU A N 1
ATOM 1578 C CA . LEU A 1 217 ? 10.879 10.693 -14.129 1.00 89.06 217 LEU A CA 1
ATOM 1579 C C . LEU A 1 217 ? 10.330 11.496 -12.937 1.00 89.06 217 LEU A C 1
ATOM 1581 O O . LEU A 1 217 ? 9.133 11.452 -12.665 1.00 89.06 217 LEU A O 1
ATOM 1585 N N . ALA A 1 218 ? 11.192 12.251 -12.251 1.00 89.25 218 ALA A N 1
ATOM 1586 C CA . ALA A 1 218 ? 10.803 13.121 -11.145 1.00 89.25 218 ALA A CA 1
ATOM 1587 C C . ALA A 1 218 ? 9.782 14.191 -11.556 1.00 89.25 218 ALA A C 1
ATOM 1589 O O . ALA A 1 218 ? 8.793 14.374 -10.848 1.00 89.25 218 ALA A O 1
ATOM 1590 N N . ASP A 1 219 ? 9.965 14.826 -12.715 1.00 91.75 219 ASP A N 1
ATOM 1591 C CA . ASP A 1 219 ? 9.054 15.866 -13.207 1.00 91.75 219 ASP A CA 1
ATOM 1592 C C . ASP A 1 219 ? 7.691 15.265 -13.561 1.00 91.75 219 ASP A C 1
ATOM 1594 O O . ASP A 1 219 ? 6.648 15.780 -13.164 1.00 91.75 219 ASP A O 1
ATOM 1598 N N . VAL A 1 220 ? 7.701 14.106 -14.227 1.00 92.81 220 VAL A N 1
ATOM 1599 C CA . VAL A 1 220 ? 6.484 13.364 -14.586 1.00 92.81 220 VAL A CA 1
ATOM 1600 C C . VAL A 1 220 ? 5.696 12.971 -13.338 1.00 92.81 220 VAL A C 1
ATOM 1602 O O . VAL A 1 220 ? 4.486 13.183 -13.260 1.00 92.81 220 VAL A O 1
ATOM 1605 N N . VAL A 1 221 ? 6.374 12.411 -12.332 1.00 92.12 221 VAL A N 1
ATOM 1606 C CA . VAL A 1 221 ? 5.733 12.013 -11.074 1.00 92.12 221 VAL A CA 1
ATOM 1607 C C . VAL A 1 221 ? 5.233 13.237 -10.306 1.00 92.12 221 VAL A C 1
ATOM 1609 O O . VAL A 1 221 ? 4.148 13.167 -9.732 1.00 92.12 221 VAL A O 1
ATOM 1612 N N . ALA A 1 222 ? 5.969 14.352 -10.297 1.00 90.44 222 ALA A N 1
ATOM 1613 C CA . ALA A 1 222 ? 5.557 15.585 -9.630 1.00 90.44 222 ALA A CA 1
ATOM 1614 C C . ALA A 1 222 ? 4.291 16.193 -10.258 1.00 90.44 222 ALA A C 1
ATOM 1616 O O . ALA A 1 222 ? 3.359 16.531 -9.525 1.00 90.44 222 ALA A O 1
ATOM 1617 N N . GLU A 1 223 ? 4.224 16.25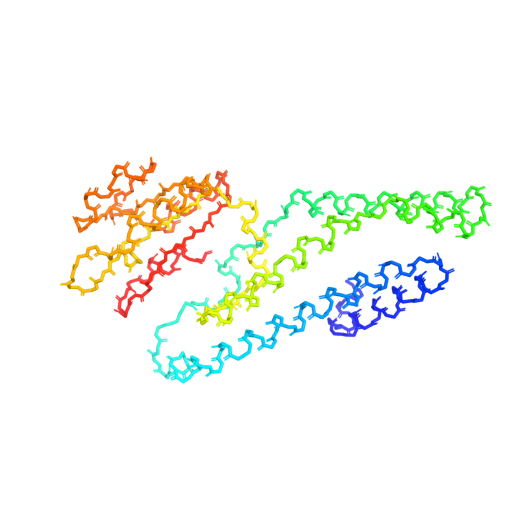9 -11.590 1.00 92.12 223 GLU A N 1
ATOM 1618 C CA . GLU A 1 223 ? 3.047 16.720 -12.340 1.00 92.12 223 GLU A CA 1
ATOM 1619 C C . GLU A 1 223 ? 1.822 15.848 -12.039 1.00 92.12 223 GLU A C 1
ATOM 1621 O O . GLU A 1 223 ? 0.796 16.344 -11.577 1.00 92.12 223 GLU A O 1
ATOM 1626 N N . LEU A 1 224 ? 1.946 14.527 -12.188 1.00 92.31 224 LEU A N 1
ATOM 1627 C CA . LEU A 1 224 ? 0.842 13.596 -11.928 1.00 92.31 224 LEU A CA 1
ATOM 1628 C C . LEU A 1 224 ? 0.408 13.604 -10.457 1.00 92.31 224 LEU A C 1
ATOM 1630 O O . LEU A 1 224 ? -0.767 13.423 -10.132 1.00 92.31 224 LEU A O 1
ATOM 1634 N N . ARG A 1 225 ? 1.352 13.828 -9.540 1.00 88.88 225 ARG A N 1
ATOM 1635 C CA . ARG A 1 225 ? 1.074 13.930 -8.107 1.00 88.88 225 ARG A CA 1
ATOM 1636 C C . ARG A 1 225 ? 0.253 15.178 -7.785 1.00 88.88 225 ARG A C 1
ATOM 1638 O O . ARG A 1 225 ? -0.492 15.127 -6.805 1.00 88.88 225 ARG A O 1
ATOM 1645 N N . ALA A 1 226 ? 0.343 16.255 -8.565 1.00 86.69 226 ALA A N 1
ATOM 1646 C CA . ALA A 1 226 ? -0.525 17.423 -8.404 1.00 86.69 226 ALA A CA 1
ATOM 1647 C C . ALA A 1 226 ? -1.999 17.100 -8.720 1.00 86.69 226 ALA A C 1
ATOM 1649 O O . ALA A 1 226 ? -2.896 17.693 -8.127 1.00 86.69 226 ALA A O 1
ATOM 1650 N N . GLU A 1 227 ? -2.247 16.114 -9.586 1.00 86.25 227 GLU A N 1
ATOM 1651 C CA . GLU A 1 227 ? -3.590 15.681 -9.994 1.00 86.25 227 GLU A CA 1
ATOM 1652 C C . GLU A 1 227 ? -4.192 14.609 -9.065 1.00 86.25 227 GLU A C 1
ATOM 1654 O O . GLU A 1 227 ? -5.414 14.482 -8.963 1.00 86.25 227 GLU A O 1
ATOM 1659 N N . GLY A 1 228 ? -3.366 13.822 -8.363 1.00 86.38 228 GLY A N 1
ATOM 1660 C CA . GLY A 1 228 ? -3.865 12.762 -7.483 1.00 86.38 228 GLY A CA 1
ATOM 1661 C C . GLY A 1 228 ? -2.802 11.863 -6.848 1.00 86.38 228 GLY A C 1
ATOM 1662 O O . GLY A 1 228 ? -1.616 12.190 -6.768 1.00 86.38 228 GLY A O 1
ATOM 1663 N N . GLY A 1 229 ? -3.236 10.725 -6.296 1.00 89.19 229 GLY A N 1
ATOM 1664 C CA . GLY A 1 229 ? -2.338 9.683 -5.795 1.00 89.19 229 GLY A CA 1
ATOM 1665 C C . GLY A 1 229 ? -1.684 8.914 -6.943 1.00 89.19 229 GLY A C 1
ATOM 1666 O O . GLY A 1 229 ? -2.375 8.467 -7.859 1.00 89.19 229 GLY A O 1
ATOM 1667 N N . VAL A 1 230 ? -0.363 8.743 -6.868 1.00 92.56 230 VAL A N 1
ATOM 1668 C CA . VAL A 1 230 ? 0.447 8.079 -7.899 1.00 92.56 230 VAL A CA 1
ATOM 1669 C C . VAL A 1 230 ? 1.207 6.909 -7.284 1.00 92.56 230 VAL A C 1
ATOM 1671 O O . VAL A 1 230 ? 1.809 7.057 -6.216 1.00 92.56 230 VAL A O 1
ATOM 1674 N N . VAL A 1 231 ? 1.208 5.769 -7.973 1.00 93.25 231 VAL A N 1
ATOM 1675 C CA . VAL A 1 231 ? 2.116 4.643 -7.714 1.00 93.25 231 VAL A CA 1
ATOM 1676 C C . VAL A 1 231 ? 3.107 4.551 -8.858 1.00 93.25 231 VAL A C 1
ATOM 1678 O O . VAL A 1 231 ? 2.710 4.409 -10.007 1.00 93.25 231 VAL A O 1
ATOM 1681 N N . THR A 1 232 ? 4.394 4.594 -8.536 1.00 93.12 232 THR A N 1
ATOM 1682 C CA . THR A 1 232 ? 5.470 4.441 -9.517 1.00 93.12 232 THR A CA 1
ATOM 1683 C C . THR A 1 232 ? 6.072 3.047 -9.385 1.00 93.12 232 THR A C 1
ATOM 1685 O O . THR A 1 232 ? 6.473 2.651 -8.288 1.00 93.12 232 THR A O 1
ATOM 1688 N N . VAL A 1 233 ? 6.145 2.306 -10.490 1.00 93.62 233 VAL A N 1
ATOM 1689 C CA . VAL A 1 233 ? 6.735 0.965 -10.556 1.00 93.62 233 VAL A CA 1
ATOM 1690 C C . VAL A 1 233 ? 8.000 1.028 -11.397 1.00 93.62 233 VAL A C 1
ATOM 1692 O O . VAL A 1 233 ? 7.972 1.350 -12.583 1.00 93.62 233 VAL A O 1
ATOM 1695 N N . VAL A 1 234 ? 9.121 0.725 -10.753 1.00 90.75 234 VAL A N 1
ATOM 1696 C CA . VAL A 1 234 ? 10.465 0.768 -11.327 1.00 90.75 234 VAL A CA 1
ATOM 1697 C C . VAL A 1 234 ? 11.218 -0.461 -10.837 1.00 90.75 234 VAL A C 1
ATOM 1699 O O . VAL A 1 234 ? 11.091 -0.849 -9.674 1.00 90.75 234 VAL A O 1
ATOM 1702 N N . ARG A 1 235 ? 12.050 -1.038 -11.703 1.00 87.88 235 ARG A N 1
ATOM 1703 C CA . ARG A 1 235 ? 13.129 -1.946 -11.306 1.00 87.88 235 ARG A CA 1
ATOM 1704 C C . ARG A 1 235 ? 14.444 -1.159 -11.375 1.00 87.88 235 ARG A C 1
ATOM 1706 O O . ARG A 1 235 ? 14.903 -0.921 -12.490 1.00 87.88 235 ARG A O 1
ATOM 1713 N N . PRO A 1 236 ? 15.015 -0.709 -10.243 1.00 79.12 236 PRO A N 1
ATOM 1714 C CA . PRO A 1 236 ? 16.302 -0.022 -10.258 1.00 79.12 236 PRO A CA 1
ATOM 1715 C C . PRO A 1 236 ? 17.375 -0.968 -10.797 1.00 79.12 236 PRO A C 1
ATOM 1717 O O . PRO A 1 236 ? 17.460 -2.115 -10.340 1.00 79.12 236 PRO A O 1
ATOM 1720 N N . LEU A 1 237 ? 18.156 -0.511 -11.770 1.00 75.50 237 LEU A N 1
ATOM 1721 C CA . LEU A 1 237 ? 19.279 -1.255 -12.328 1.00 75.50 237 LEU A CA 1
ATOM 1722 C C . LEU A 1 237 ? 20.600 -0.730 -11.738 1.00 75.50 237 LEU A C 1
ATOM 1724 O O . LEU A 1 237 ? 20.700 0.453 -11.410 1.00 75.50 237 LEU A O 1
ATOM 1728 N N . PRO A 1 238 ? 21.622 -1.591 -11.571 1.00 67.88 238 PRO A N 1
ATOM 1729 C CA . PRO A 1 238 ? 22.955 -1.136 -11.183 1.00 67.88 238 PRO A CA 1
ATOM 1730 C C . PRO A 1 238 ? 23.483 -0.107 -12.190 1.00 67.88 238 PRO A C 1
ATOM 1732 O O . PRO A 1 238 ? 23.499 -0.388 -13.389 1.00 67.88 238 PRO A O 1
ATOM 1735 N N . GLY A 1 239 ? 23.922 1.057 -11.707 1.00 65.38 239 GLY A N 1
ATOM 1736 C CA . GLY A 1 239 ? 24.404 2.146 -12.564 1.00 65.38 239 GLY A CA 1
ATOM 1737 C C . GLY A 1 239 ? 23.320 3.045 -13.169 1.00 65.38 239 GLY A C 1
ATOM 1738 O O . GLY A 1 239 ? 23.657 3.860 -14.023 1.00 65.38 239 GLY A O 1
ATOM 1739 N N . ASP A 1 240 ? 22.054 2.931 -12.744 1.00 70.38 240 ASP A N 1
ATOM 1740 C CA . ASP A 1 240 ? 21.048 3.955 -13.048 1.00 70.38 240 ASP A CA 1
ATOM 1741 C C . ASP A 1 240 ? 21.511 5.308 -12.487 1.00 70.38 240 ASP A C 1
ATOM 1743 O O . ASP A 1 240 ? 21.778 5.446 -11.287 1.00 70.38 240 ASP A O 1
ATOM 1747 N N . ASP A 1 241 ? 21.552 6.328 -13.344 1.00 62.75 241 ASP A N 1
ATOM 1748 C CA . ASP A 1 241 ? 21.745 7.700 -12.895 1.00 62.75 241 ASP A CA 1
ATOM 1749 C C . ASP A 1 241 ? 20.638 8.041 -11.884 1.00 62.75 241 ASP A C 1
ATOM 1751 O O . ASP A 1 241 ? 19.471 7.671 -12.053 1.00 62.75 241 ASP A O 1
ATOM 1755 N N . GLY A 1 242 ? 20.978 8.754 -10.805 1.00 68.12 242 GLY A N 1
ATOM 1756 C CA . GLY A 1 242 ? 20.062 9.042 -9.688 1.00 68.12 242 GLY A CA 1
ATOM 1757 C C . GLY A 1 242 ? 18.760 9.783 -10.054 1.00 68.12 242 GLY A C 1
ATOM 1758 O O . GLY A 1 242 ? 17.947 10.068 -9.181 1.00 68.12 242 GLY A O 1
ATOM 1759 N N . SER A 1 243 ? 18.533 10.087 -11.332 1.00 72.69 243 SER A N 1
ATOM 1760 C CA . SER A 1 243 ? 17.298 10.635 -11.891 1.00 72.69 243 SER A CA 1
ATOM 1761 C C . SER A 1 243 ? 16.098 9.691 -11.734 1.00 72.69 243 SER A C 1
ATOM 1763 O O . SER A 1 243 ? 15.000 10.147 -11.406 1.00 72.69 243 SER A O 1
ATOM 1765 N N . VAL A 1 244 ? 16.289 8.376 -11.902 1.00 77.25 244 VAL A N 1
ATOM 1766 C CA . VAL A 1 244 ? 15.213 7.383 -11.730 1.00 77.25 244 VAL A CA 1
ATOM 1767 C C . VAL A 1 244 ? 14.830 7.274 -10.255 1.00 77.25 244 VAL A C 1
ATOM 1769 O O . VAL A 1 244 ? 13.648 7.275 -9.910 1.00 77.25 244 VAL A O 1
ATOM 1772 N N . SER A 1 245 ? 15.824 7.237 -9.365 1.00 76.06 245 SER A N 1
ATOM 1773 C CA . SER A 1 245 ? 15.593 7.186 -7.919 1.00 76.06 245 SER A CA 1
ATOM 1774 C C . SER A 1 245 ? 15.025 8.497 -7.368 1.00 76.06 245 SER A C 1
ATOM 1776 O O . SER A 1 245 ? 14.197 8.441 -6.459 1.00 76.06 245 SER A O 1
ATOM 1778 N N . ALA A 1 246 ? 15.361 9.651 -7.956 1.00 76.25 246 ALA A N 1
ATOM 1779 C CA . ALA A 1 246 ? 14.731 10.934 -7.642 1.00 76.25 246 ALA A CA 1
ATOM 1780 C C . ALA A 1 246 ? 13.217 10.925 -7.914 1.00 76.25 246 ALA A C 1
ATOM 1782 O O . ALA A 1 246 ? 12.462 11.478 -7.126 1.00 76.25 246 ALA A O 1
ATOM 1783 N N . GLY A 1 247 ? 12.747 10.231 -8.958 1.00 73.62 247 GLY A N 1
ATOM 1784 C CA . GLY A 1 247 ? 11.309 10.071 -9.215 1.00 73.62 247 GLY A CA 1
ATOM 1785 C C . GLY A 1 247 ? 10.567 9.152 -8.234 1.00 73.62 247 GLY A C 1
ATOM 1786 O O . GLY A 1 247 ? 9.337 9.088 -8.256 1.00 73.62 247 GLY A O 1
ATOM 1787 N N . LEU A 1 248 ? 11.288 8.434 -7.366 1.00 78.12 248 LEU A N 1
ATOM 1788 C CA . LEU A 1 248 ? 10.728 7.544 -6.336 1.00 78.12 248 LEU A CA 1
ATOM 1789 C C . LEU A 1 248 ? 10.658 8.189 -4.939 1.00 78.12 248 LEU A C 1
ATOM 1791 O O . LEU A 1 248 ? 10.163 7.560 -3.983 1.00 78.12 248 LEU A O 1
ATOM 1795 N N . LEU A 1 249 ? 11.175 9.411 -4.823 1.00 69.25 249 LEU A N 1
ATOM 1796 C CA . LEU A 1 249 ? 11.217 10.236 -3.623 1.00 69.25 249 LEU A CA 1
ATOM 1797 C C . LEU A 1 249 ? 10.175 11.351 -3.792 1.00 69.25 249 LEU A C 1
ATOM 1799 O O . LEU A 1 249 ? 9.147 11.257 -3.082 1.00 69.25 249 LEU A O 1
#

Foldseek 3Di:
DVCVVQPDVRVVVVVVVVVCVLCVVQVDCVVVVLVVLLVVLLVLLVVLLVVLCVVCVVVPVDPPDDDQDPPPVLDDDQDQDPLNVLQVVLQVQLQVQLVVCCVPVVDNNVSSVSNVVSHSSCSPRVLSSVLSNVSSVCSNVSHNDPDSVCSSQVVWAQAEEEEQQQQADVPPFGDPCNQVVLVVCVVVNHQYEYEDDPSCVVVCVSHPYYHYNPDQLLVVLVVVVVVIHYHYDHDDDPPPDCSNSSNVD

Secondary structure (DSSP, 8-state):
-HHHHH-HHHHHHHHHHHHHHHHHHTT-HHHHHHHHHHHHHHHHHHHHHHHHHHHHHHHHS-TT-------GGGSPPPPPPHHHHHHHHHHHHHHHHHHHHHHHH--HHHHHHHHHHH--HHHHHHHHHHHHHHHHHHHHTT---S-HHHHGGGGGEEEEEE-HHHHEETTTEE-TTHHHHHHHHHHTT-EEEEE--GGGGGGGGG-SEEE-TTS-HHHHHHHHHHHSEEEEE--PPTT--THHHHTT-